Protein AF-A0A534QHK7-F1 (afdb_monomer)

Sequence (281 aa):
EVQKRRYRFRVLDGGPSRFYELFLTNPDNPKQSIPYFVIANDGNLLPAPVRFPTSSGSGARIGVAERVDIIIDFQKLARDLGVKRLWLENRLEQVNGRAPTGNILPAGQRENVLVEFRLVGNAVRDDSVDPADPTVRFYALPPRPTPRITRRFRFERGNGQWQVNGRFMDCDEIRFTVNRNSAERWILENNSGGWQHPIHIHLEEFQIVRRNGQLIQPGDVEFSRKDVVRLQFNEKIELVMRFRDFRGDYPMHCHNTIHEDHAMMLLWAVQDDANDNNTRP

Solvent-accessible surface area (backbone atoms only — not comparable to full-atom values): 15122 Å² total; per-residue (Å²): 112,39,62,21,31,72,46,80,46,82,46,68,36,84,50,55,51,58,59,42,24,45,41,50,30,31,72,93,44,43,86,49,87,45,69,38,30,39,43,26,42,63,38,43,62,30,43,43,56,31,64,30,49,38,99,88,66,46,45,58,71,41,36,24,73,28,33,40,28,35,41,42,48,43,34,59,43,30,70,78,68,66,48,56,48,36,30,39,26,44,32,44,38,57,92,57,77,36,48,66,77,80,51,73,53,77,67,67,46,79,91,34,49,76,44,74,43,39,57,43,87,64,77,54,94,66,93,71,83,65,71,81,45,91,82,58,64,72,52,82,79,78,79,84,72,77,51,81,48,63,34,46,43,38,47,40,76,52,97,94,33,22,15,43,58,92,34,62,53,51,97,90,46,70,59,46,50,38,39,52,70,37,24,39,29,43,33,44,34,23,79,63,67,66,51,49,37,22,36,34,44,57,99,52,56,28,34,55,50,24,52,74,84,40,69,61,48,89,80,43,85,64,45,32,45,26,37,53,46,77,41,45,60,66,30,39,37,34,31,39,38,66,45,64,84,78,69,50,80,38,54,38,31,31,44,28,45,71,41,30,77,42,20,17,30,43,35,31,30,33,34,80,82,48,79,60,80,68,42,68,84

Nearest PDB structures (foldseek):
  6z0j-assembly1_A  TM=8.871E-01  e=1.369E-18  Pediococcus acidilactici 7_4
  2yxw-assembly1_A  TM=8.424E-01  e=2.673E-18  Escherichia coli
  6xiz-assembly2_B  TM=8.616E-01  e=1.019E-17  Pediococcus acidilactici
  7f19-assembly1_A  TM=8.288E-01  e=4.110E-17  Escherichia coli
  6im9-assembly1_A  TM=7.395E-01  e=1.567E-16  Escherichia coli K-12

Mean predicted aligned error: 3.47 Å

pLDDT: mean 96.1, std 3.64, range [68.44, 98.81]

Secondary structure (DSSP, 8-state):
-EEESEEEEEEE--SSS--EEEEEE-TT-TTS-B-EEEEEETTEEEEEEEEES-TT---EEE-TT-EEEEEEEHHHHHHHH--SEEEEEE-B--SSSS---S-BPPSS-GGGEEEEEEEEEEE----S--TT-TT----PPPPPP--SEEEEEEEEEETTEEEETTB---TT-EEEEEETTEEEEEEEEE--SS--EEEEESSS-EEEEEETTEEPPTTSTTSSEESEEEE-TTEEEEEEEEE-S--EEEEEEESSHHHHTTT-EEEEEEESS-----S--

Radius of gyration: 20.54 Å; Cα contacts (8 Å, |Δi|>4): 709; chains: 1; bounding box: 48×39×57 Å

Structure (mmCIF, N/CA/C/O backbone):
data_AF-A0A534QHK7-F1
#
_entry.id   AF-A0A534QHK7-F1
#
loop_
_atom_site.group_PDB
_atom_site.id
_atom_site.type_symbol
_atom_site.label_atom_id
_atom_site.label_alt_id
_atom_site.label_comp_id
_atom_site.label_asym_id
_atom_site.label_entity_id
_atom_site.label_seq_id
_atom_site.pdbx_PDB_ins_code
_atom_site.Cartn_x
_atom_site.Cartn_y
_atom_site.Cartn_z
_atom_site.occupancy
_atom_site.B_iso_or_equiv
_atom_site.auth_seq_id
_atom_site.auth_comp_id
_atom_site.auth_asym_id
_atom_site.auth_atom_id
_atom_site.pdbx_PDB_model_num
ATOM 1 N N . GLU A 1 1 ? -23.487 2.646 11.717 1.00 96.69 1 GLU A N 1
ATOM 2 C CA . GLU A 1 1 ? -23.618 1.985 13.037 1.00 96.69 1 GLU A CA 1
ATOM 3 C C . GLU A 1 1 ? -22.978 0.609 12.958 1.00 96.69 1 GLU A C 1
ATOM 5 O O . GLU A 1 1 ? -22.897 0.069 11.862 1.00 96.69 1 GLU A O 1
ATOM 10 N N . VAL A 1 2 ? -22.497 0.068 14.075 1.00 98.19 2 VAL A N 1
ATOM 11 C CA . VAL A 1 2 ? -21.889 -1.269 14.151 1.00 98.19 2 VAL A CA 1
ATOM 12 C C . VAL A 1 2 ? -22.393 -1.998 15.392 1.00 98.19 2 VAL A C 1
ATOM 14 O O . VAL A 1 2 ? -22.553 -1.401 16.459 1.00 98.19 2 VAL A O 1
ATOM 17 N N . GLN A 1 3 ? -22.632 -3.301 15.265 1.00 98.06 3 GLN A N 1
ATOM 18 C CA . GLN A 1 3 ? -22.850 -4.160 16.431 1.00 98.06 3 GLN A CA 1
ATOM 19 C C . GLN A 1 3 ? -21.531 -4.370 17.187 1.00 98.06 3 GLN A C 1
ATOM 21 O O . GLN A 1 3 ? -20.448 -4.303 16.607 1.00 98.06 3 GLN A O 1
ATOM 26 N N . LYS A 1 4 ? -21.610 -4.680 18.482 1.00 97.81 4 LYS A N 1
ATOM 27 C CA . LYS A 1 4 ? -20.443 -5.020 19.311 1.00 97.81 4 LYS A CA 1
ATOM 28 C C . LYS A 1 4 ? -19.956 -6.442 18.988 1.00 97.81 4 LYS A C 1
ATOM 30 O O . LYS A 1 4 ? -20.329 -7.385 19.681 1.00 97.81 4 LYS A O 1
ATOM 35 N N . ARG A 1 5 ? -19.166 -6.559 17.916 1.00 98.00 5 ARG A N 1
ATOM 36 C CA . ARG A 1 5 ? -18.442 -7.748 17.412 1.00 98.00 5 ARG A CA 1
ATOM 37 C C . ARG A 1 5 ? -17.267 -7.298 16.532 1.00 98.00 5 ARG A C 1
ATOM 39 O O . ARG A 1 5 ? -17.112 -6.095 16.302 1.00 98.00 5 ARG A O 1
ATOM 46 N N . ARG A 1 6 ? -16.471 -8.222 15.997 1.00 98.50 6 ARG A N 1
ATOM 47 C CA . ARG A 1 6 ? -15.424 -7.918 15.014 1.00 98.50 6 ARG A CA 1
ATOM 48 C C . ARG A 1 6 ? -16.007 -7.631 13.637 1.00 98.50 6 ARG A C 1
ATOM 50 O O . ARG A 1 6 ? -16.955 -8.284 13.190 1.00 98.50 6 ARG A O 1
ATOM 57 N N . TYR A 1 7 ? -15.397 -6.659 12.966 1.00 98.69 7 TYR A N 1
ATOM 58 C CA . TYR A 1 7 ? -15.637 -6.325 11.565 1.00 98.69 7 TYR A CA 1
ATOM 59 C C . TYR A 1 7 ? -14.312 -6.267 10.822 1.00 98.69 7 TYR A C 1
ATOM 61 O O . TYR A 1 7 ? -13.306 -5.826 11.374 1.00 98.69 7 TYR A O 1
ATOM 69 N N . ARG A 1 8 ? -14.357 -6.686 9.560 1.00 98.62 8 ARG A N 1
ATOM 70 C CA . ARG A 1 8 ? -13.267 -6.611 8.594 1.00 98.62 8 ARG A CA 1
ATOM 71 C C . ARG A 1 8 ? -13.575 -5.478 7.611 1.00 98.62 8 ARG A C 1
ATOM 73 O O . ARG A 1 8 ? -14.630 -5.513 6.977 1.00 98.62 8 ARG A O 1
ATOM 80 N N . PHE A 1 9 ? -12.693 -4.490 7.500 1.00 98.62 9 PHE A N 1
ATOM 81 C CA . PHE A 1 9 ? -12.845 -3.337 6.610 1.00 98.62 9 PHE A CA 1
ATOM 82 C C . PHE A 1 9 ? -11.732 -3.319 5.569 1.00 98.62 9 PHE A C 1
ATOM 84 O O . PHE A 1 9 ? -10.556 -3.220 5.911 1.00 98.62 9 PHE A O 1
ATOM 91 N N . ARG A 1 10 ? -12.122 -3.330 4.293 1.00 98.44 10 ARG A N 1
ATOM 92 C CA . ARG A 1 10 ? -11.208 -3.182 3.158 1.00 98.44 10 ARG A CA 1
ATOM 93 C C . ARG A 1 10 ? -11.056 -1.705 2.832 1.00 98.44 10 ARG A C 1
ATOM 95 O O . ARG A 1 10 ? -11.981 -1.099 2.297 1.00 98.44 10 ARG A O 1
ATOM 102 N N . VAL A 1 11 ? -9.914 -1.135 3.187 1.00 98.38 11 VAL A N 1
ATOM 103 C CA . VAL A 1 11 ? -9.584 0.264 2.928 1.00 98.38 11 VAL A CA 1
ATOM 104 C C . VAL A 1 11 ? -8.769 0.338 1.642 1.00 98.38 11 VAL A C 1
ATOM 106 O O . VAL A 1 11 ? -7.788 -0.386 1.484 1.00 98.38 11 VAL A O 1
ATOM 109 N N . LEU A 1 12 ? -9.191 1.211 0.733 1.00 98.31 12 LEU A N 1
ATOM 110 C CA . LEU A 1 12 ? -8.510 1.529 -0.517 1.00 98.31 12 LEU A CA 1
ATOM 111 C C . LEU A 1 12 ? -8.274 3.036 -0.548 1.00 98.31 12 LEU A C 1
ATOM 113 O O . LEU A 1 12 ? -9.219 3.806 -0.359 1.00 98.31 12 LEU A O 1
ATOM 117 N N . ASP A 1 13 ? -7.044 3.445 -0.831 1.00 98.31 13 ASP A N 1
ATOM 118 C CA . ASP A 1 13 ? -6.772 4.818 -1.238 1.00 98.31 13 ASP A CA 1
ATOM 119 C C . ASP A 1 13 ? -7.031 4.968 -2.743 1.00 98.31 13 ASP A C 1
ATOM 121 O O . ASP A 1 13 ? -6.192 4.636 -3.578 1.00 98.31 13 ASP A O 1
ATOM 125 N N . GLY A 1 14 ? -8.234 5.429 -3.085 1.00 95.94 14 GLY A N 1
ATOM 126 C CA . GLY A 1 14 ? -8.622 5.759 -4.460 1.00 95.94 14 GLY A CA 1
ATOM 127 C C . GLY A 1 14 ? -8.411 7.233 -4.818 1.00 95.94 14 GLY A C 1
ATOM 128 O O . GLY A 1 14 ? -8.967 7.693 -5.813 1.00 95.94 14 GLY A O 1
ATOM 129 N N . GLY A 1 15 ? -7.716 8.004 -3.973 1.00 92.31 15 GLY A N 1
ATOM 130 C CA . GLY A 1 15 ? -7.494 9.431 -4.188 1.00 92.31 15 GLY A CA 1
ATOM 131 C C . GLY A 1 15 ? -6.413 9.706 -5.240 1.00 92.31 15 GLY A C 1
ATOM 132 O O . GLY A 1 15 ? -5.588 8.847 -5.509 1.00 92.31 15 GLY A O 1
ATOM 133 N N . PRO A 1 16 ? -6.350 10.915 -5.824 1.00 95.00 16 PRO A N 1
ATOM 134 C CA . PRO A 1 16 ? -5.391 11.208 -6.895 1.00 95.00 16 PRO A CA 1
ATOM 135 C C . PRO A 1 16 ? -3.939 11.359 -6.407 1.00 95.00 16 PRO A C 1
ATOM 137 O O . PRO A 1 16 ? -2.998 11.090 -7.148 1.00 95.00 16 PRO A O 1
ATOM 140 N N . SER A 1 17 ? -3.726 11.829 -5.171 1.00 96.25 17 SER A N 1
ATOM 141 C CA . SER A 1 17 ? -2.379 12.170 -4.668 1.00 96.25 17 SER A CA 1
ATOM 142 C C . SER A 1 17 ? -2.235 12.211 -3.140 1.00 96.25 17 SER A C 1
ATOM 144 O O . SER A 1 17 ? -1.180 12.599 -2.625 1.00 96.25 17 SER A O 1
ATOM 146 N N . ARG A 1 18 ? -3.313 11.959 -2.390 1.00 97.06 18 ARG A N 1
ATOM 147 C CA . ARG A 1 18 ? -3.313 12.063 -0.924 1.00 97.06 18 ARG A CA 1
ATOM 148 C C . ARG A 1 18 ? -2.705 10.785 -0.352 1.00 97.06 18 ARG A C 1
ATOM 150 O O . ARG A 1 18 ? -2.885 9.728 -0.923 1.00 97.06 18 ARG A O 1
ATOM 157 N N . PHE A 1 19 ? -1.990 10.895 0.760 1.00 97.94 19 PHE A N 1
ATOM 158 C CA . PHE A 1 19 ? -1.594 9.752 1.576 1.00 97.94 19 PHE A CA 1
ATOM 159 C C . PHE A 1 19 ? -2.349 9.798 2.904 1.00 97.94 19 PHE A C 1
ATOM 161 O O . PHE A 1 19 ? -2.706 10.873 3.410 1.00 97.94 19 PHE A O 1
ATOM 168 N N . TYR A 1 20 ? -2.536 8.628 3.500 1.00 98.25 20 TYR A N 1
ATOM 169 C CA . TYR A 1 20 ? -3.261 8.464 4.749 1.00 98.25 20 TYR A CA 1
ATOM 170 C C . TYR A 1 20 ? -2.394 7.747 5.779 1.00 98.25 20 TYR A C 1
ATOM 172 O O . TYR A 1 20 ? -1.619 6.851 5.449 1.00 98.25 20 TYR A O 1
ATOM 180 N N . GLU A 1 21 ? -2.542 8.129 7.044 1.00 98.44 21 GLU A N 1
ATOM 181 C CA . GLU A 1 21 ? -2.110 7.320 8.183 1.00 98.44 21 GLU A CA 1
ATOM 182 C C . GLU A 1 21 ? -3.301 7.154 9.117 1.00 98.44 21 GLU A C 1
ATOM 184 O O . GLU A 1 21 ? -3.823 8.134 9.657 1.00 98.44 21 GLU A O 1
ATOM 189 N N . LEU A 1 22 ? -3.759 5.910 9.229 1.00 98.56 22 LEU A N 1
ATOM 190 C CA . LEU A 1 22 ? -5.038 5.557 9.824 1.00 98.56 22 LEU A CA 1
ATOM 191 C C . LEU A 1 22 ? -4.908 5.353 11.333 1.00 98.56 22 LEU A C 1
ATOM 193 O O . LEU A 1 22 ? -4.084 4.563 11.805 1.00 98.56 22 LEU A O 1
ATOM 197 N N . PHE A 1 23 ? -5.784 6.000 12.093 1.00 98.56 23 PHE A N 1
ATOM 198 C CA . PHE A 1 23 ? -5.896 5.823 13.539 1.00 98.56 23 PHE A CA 1
ATOM 199 C C . PHE A 1 23 ? -7.347 5.597 13.941 1.00 98.56 23 PHE A C 1
ATOM 201 O O . PHE A 1 23 ? -8.255 6.171 13.344 1.00 98.56 23 PHE A O 1
ATOM 208 N N . LEU A 1 24 ? -7.561 4.790 14.982 1.00 98.50 24 LEU A N 1
ATOM 209 C CA . LEU A 1 24 ? -8.822 4.803 15.709 1.00 98.50 24 LEU A CA 1
ATOM 210 C C . LEU A 1 24 ? -8.710 5.754 16.894 1.00 98.50 24 LEU A C 1
ATOM 212 O O . LEU A 1 24 ? -7.746 5.696 17.657 1.00 98.50 24 LEU A O 1
ATOM 216 N N . THR A 1 25 ? -9.729 6.587 17.058 1.00 98.12 25 THR A N 1
ATOM 217 C CA . THR A 1 25 ? -9.784 7.608 18.099 1.00 98.12 25 THR A CA 1
ATOM 218 C C . THR A 1 25 ? -11.108 7.516 18.839 1.00 98.12 25 THR A C 1
ATOM 220 O O . THR A 1 25 ? -12.175 7.427 18.231 1.00 98.12 25 THR A O 1
ATOM 223 N N . ASN A 1 26 ? -11.047 7.554 20.169 1.00 97.50 26 ASN A N 1
ATOM 224 C CA . ASN A 1 26 ? -12.214 7.812 20.999 1.00 97.50 26 ASN A CA 1
ATOM 225 C C . ASN A 1 26 ? -12.388 9.337 21.129 1.00 97.50 26 ASN A C 1
ATOM 227 O O . ASN A 1 26 ? -11.572 9.963 21.806 1.00 97.50 26 ASN A O 1
ATOM 231 N N . PRO A 1 27 ? -13.419 9.957 20.527 1.00 96.31 27 PRO A N 1
ATOM 232 C CA . PRO A 1 27 ? -13.604 11.407 20.612 1.00 96.31 27 PRO A CA 1
ATOM 233 C C . PRO A 1 27 ? -13.865 11.907 22.041 1.00 96.31 27 PRO A C 1
ATOM 235 O O . PRO A 1 27 ? -13.606 13.069 22.333 1.00 96.31 27 PRO A O 1
ATOM 238 N N . ASP A 1 28 ? -14.331 11.039 22.944 1.00 95.75 28 ASP A N 1
ATOM 239 C CA . ASP A 1 28 ? -14.566 11.376 24.355 1.00 95.75 28 ASP A CA 1
ATOM 240 C C . ASP A 1 28 ? -13.286 11.269 25.206 1.00 95.75 28 ASP A C 1
ATOM 242 O O . ASP A 1 28 ? -13.227 11.773 26.326 1.00 95.75 28 ASP A O 1
ATOM 246 N N . ASN A 1 29 ? -12.244 10.620 24.677 1.00 96.69 29 ASN A N 1
ATOM 247 C CA . ASN A 1 29 ? -10.918 10.556 25.286 1.00 96.69 29 ASN A CA 1
ATOM 248 C C . ASN A 1 29 ? -9.827 10.447 24.200 1.00 96.69 29 ASN A C 1
ATOM 250 O O . ASN A 1 29 ? -9.268 9.365 23.998 1.00 96.69 29 ASN A O 1
ATOM 254 N N . PRO A 1 30 ? -9.478 11.550 23.509 1.00 95.44 30 PRO A N 1
ATOM 255 C CA . PRO A 1 30 ? -8.557 11.509 22.366 1.00 95.44 30 PRO A CA 1
ATOM 256 C C . PRO A 1 30 ? -7.124 11.070 22.702 1.00 95.44 30 PRO A C 1
ATOM 258 O O . PRO A 1 30 ? -6.345 10.755 21.807 1.00 95.44 30 PRO A O 1
ATOM 261 N N . LYS A 1 31 ? -6.751 11.042 23.989 1.00 94.12 31 LYS A N 1
ATOM 262 C CA . LYS A 1 31 ? -5.443 10.544 24.450 1.00 94.12 31 LYS A CA 1
ATOM 263 C C . LYS A 1 31 ? -5.401 9.016 24.573 1.00 94.12 31 LYS A C 1
ATOM 265 O O . LYS A 1 31 ? -4.323 8.448 24.735 1.00 94.12 31 LYS A O 1
ATOM 270 N N . GLN A 1 32 ? -6.554 8.348 24.534 1.00 95.19 32 GLN A N 1
ATOM 271 C CA . GLN A 1 32 ? -6.659 6.898 24.632 1.00 95.19 32 GLN A CA 1
ATOM 272 C C . GLN A 1 32 ? -6.166 6.240 23.339 1.00 95.19 32 GLN A C 1
ATOM 274 O O . GLN A 1 32 ? -6.687 6.508 22.259 1.00 95.19 32 GLN A O 1
ATOM 279 N N . SER A 1 33 ? -5.186 5.340 23.446 1.00 94.31 33 SER A N 1
ATOM 280 C CA . SER A 1 33 ? -4.738 4.536 22.305 1.00 94.31 33 SER A CA 1
ATOM 281 C C . SER A 1 33 ? -5.759 3.438 22.010 1.00 94.31 33 SER A C 1
ATOM 283 O O . SER A 1 33 ? -5.999 2.572 22.854 1.00 94.31 33 SER A O 1
ATOM 285 N N . ILE A 1 34 ? -6.367 3.477 20.823 1.00 97.94 34 ILE A N 1
ATOM 286 C CA . ILE A 1 34 ? -7.360 2.492 20.385 1.00 97.94 34 ILE A CA 1
ATOM 287 C C . ILE A 1 34 ? -6.715 1.552 19.365 1.00 97.94 34 ILE A C 1
ATOM 289 O O . ILE A 1 34 ? -6.346 1.993 18.273 1.00 97.94 34 ILE A O 1
ATOM 293 N N . PRO A 1 35 ? -6.567 0.258 19.688 1.00 97.69 35 PRO A N 1
ATOM 294 C CA . PRO A 1 35 ? -5.915 -0.660 18.780 1.00 97.69 35 PRO A CA 1
ATOM 295 C C . PRO A 1 35 ? -6.835 -1.275 17.735 1.00 97.69 35 PRO A C 1
ATOM 297 O O . PRO A 1 35 ? -8.030 -1.462 17.956 1.00 97.69 35 PRO A O 1
ATOM 300 N N . TYR A 1 36 ? -6.222 -1.668 16.626 1.00 98.62 36 TYR A N 1
ATOM 301 C CA . TYR A 1 36 ? -6.808 -2.491 15.573 1.00 98.62 36 TYR A CA 1
ATOM 302 C C . TYR A 1 36 ? -5.720 -3.370 14.944 1.00 98.62 36 TYR A C 1
ATOM 304 O O . TYR A 1 36 ? -4.543 -3.259 15.294 1.00 98.62 36 TYR A O 1
ATOM 312 N N . PHE A 1 37 ? -6.098 -4.265 14.035 1.00 98.69 37 PHE A N 1
ATOM 313 C CA . PHE A 1 37 ? -5.153 -5.156 13.358 1.00 98.69 37 PHE A CA 1
ATOM 314 C C . PHE A 1 37 ? -5.246 -4.999 11.849 1.00 98.69 37 PHE A C 1
ATOM 316 O O . PHE A 1 37 ? -6.349 -4.989 11.322 1.00 98.69 37 PHE A O 1
ATOM 323 N N . VAL A 1 38 ? -4.112 -4.930 11.159 1.00 98.62 38 VAL A N 1
ATOM 324 C CA . VAL A 1 38 ? -4.022 -5.111 9.706 1.00 98.62 38 VAL A CA 1
ATOM 325 C C . VAL A 1 38 ? -3.785 -6.594 9.432 1.00 98.62 38 VAL A C 1
ATOM 327 O O . VAL A 1 38 ? -2.924 -7.210 10.060 1.00 98.62 38 VAL A O 1
ATOM 330 N N . ILE A 1 39 ? -4.545 -7.179 8.509 1.00 98.12 39 ILE A N 1
ATOM 331 C CA . ILE A 1 39 ? -4.456 -8.608 8.163 1.00 98.12 39 ILE A CA 1
ATOM 332 C C . ILE A 1 39 ? -4.139 -8.868 6.693 1.00 98.12 39 ILE A C 1
ATOM 334 O O . ILE A 1 39 ? -3.773 -9.988 6.348 1.00 98.12 39 ILE A O 1
ATOM 338 N N . ALA A 1 40 ? -4.291 -7.867 5.831 1.00 97.88 40 ALA A N 1
ATOM 339 C CA . ALA A 1 40 ? -3.979 -7.948 4.412 1.00 97.88 40 ALA A CA 1
ATOM 340 C C . ALA A 1 40 ? -3.528 -6.587 3.897 1.00 97.88 40 ALA A C 1
ATOM 342 O O . ALA A 1 40 ? -3.865 -5.555 4.486 1.00 97.88 40 ALA A O 1
ATOM 343 N N . ASN A 1 41 ? -2.832 -6.609 2.772 1.00 97.44 41 ASN A N 1
ATOM 344 C CA . ASN A 1 41 ? -2.550 -5.437 1.969 1.00 97.44 41 ASN A CA 1
ATOM 345 C C . ASN A 1 41 ? -2.908 -5.699 0.494 1.00 97.44 41 ASN A C 1
ATOM 347 O O . ASN A 1 41 ? -3.681 -6.605 0.168 1.00 97.44 41 ASN A O 1
ATOM 351 N N . ASP A 1 42 ? -2.364 -4.877 -0.389 1.00 96.38 42 ASP A N 1
ATOM 352 C CA . ASP A 1 42 ? -2.473 -4.965 -1.834 1.00 96.38 42 ASP A CA 1
ATOM 353 C C . ASP A 1 42 ? -2.056 -6.324 -2.422 1.00 96.38 42 ASP A C 1
ATOM 355 O O . ASP A 1 42 ? -2.746 -6.797 -3.323 1.00 96.38 42 ASP A O 1
ATOM 359 N N . GLY A 1 43 ? -1.049 -7.001 -1.858 1.00 93.56 43 GLY A N 1
ATOM 360 C CA . GLY A 1 43 ? -0.617 -8.347 -2.261 1.00 93.56 43 GLY A CA 1
ATOM 361 C C . GLY A 1 43 ? -1.188 -9.478 -1.396 1.00 93.56 43 GLY A C 1
ATOM 362 O O . GLY A 1 43 ? -0.509 -10.480 -1.137 1.00 93.56 43 GLY A O 1
ATOM 363 N N . ASN A 1 44 ? -2.450 -9.334 -0.966 1.00 91.88 44 ASN A N 1
ATOM 364 C CA . ASN A 1 44 ? -3.246 -10.315 -0.210 1.00 91.88 44 ASN A CA 1
ATOM 365 C C . ASN A 1 44 ? -2.967 -10.328 1.313 1.00 91.88 44 ASN A C 1
ATOM 367 O O . ASN A 1 44 ? -2.478 -9.357 1.888 1.00 91.88 44 ASN A O 1
ATOM 371 N N . LEU A 1 45 ? -3.387 -11.392 2.011 1.00 96.56 45 LEU A N 1
ATOM 372 C CA . LEU A 1 45 ? -3.199 -11.566 3.454 1.00 96.56 45 LEU A CA 1
ATOM 373 C C . LEU A 1 45 ? -1.713 -11.383 3.841 1.00 96.56 45 LEU A C 1
ATOM 375 O O . LEU A 1 45 ? -0.803 -11.657 3.059 1.00 96.56 45 LEU A O 1
ATOM 379 N N . LEU A 1 46 ? -1.450 -10.932 5.061 1.00 97.25 46 LEU A N 1
ATOM 380 C CA . LEU A 1 46 ? -0.108 -10.938 5.649 1.00 97.25 46 LEU A CA 1
ATOM 381 C C . LEU A 1 46 ? 0.234 -12.356 6.145 1.00 97.25 46 LEU A C 1
ATOM 383 O O . LEU A 1 46 ? -0.652 -13.203 6.200 1.00 97.25 46 LEU A O 1
ATOM 387 N N . PRO A 1 47 ? 1.476 -12.663 6.558 1.00 96.50 47 PRO A N 1
ATOM 388 C CA . PRO A 1 47 ? 1.768 -13.949 7.207 1.00 96.50 47 PRO A CA 1
ATOM 389 C C . PRO A 1 47 ? 1.069 -14.115 8.567 1.00 96.50 47 PRO A C 1
ATOM 391 O O . PRO A 1 47 ? 0.683 -15.221 8.955 1.00 96.50 47 PRO A O 1
ATOM 394 N N . ALA A 1 48 ? 0.889 -13.004 9.283 1.00 96.44 48 ALA A N 1
ATOM 395 C CA . ALA A 1 48 ? 0.190 -12.908 10.559 1.00 96.44 48 ALA A CA 1
ATOM 396 C C . ALA A 1 48 ? -0.440 -11.507 10.708 1.00 96.44 48 ALA A C 1
ATOM 398 O O . ALA A 1 48 ? 0.026 -10.571 10.052 1.00 96.44 48 ALA A O 1
ATOM 399 N N . PRO A 1 49 ? -1.466 -11.334 11.562 1.00 97.75 49 PRO A N 1
ATOM 400 C CA . PRO A 1 49 ? -2.010 -10.017 11.879 1.00 97.75 49 PRO A CA 1
ATOM 401 C C . PRO A 1 49 ? -0.943 -9.073 12.452 1.00 97.75 49 PRO A C 1
ATOM 403 O O . PRO A 1 49 ? -0.182 -9.451 13.343 1.00 97.75 49 PRO A O 1
ATOM 406 N N . VAL A 1 50 ? -0.925 -7.825 11.988 1.00 97.69 50 VAL A N 1
ATOM 407 C CA . VAL A 1 50 ? -0.046 -6.767 12.503 1.00 97.69 50 VAL A CA 1
ATOM 408 C C . VAL A 1 50 ? -0.881 -5.777 13.298 1.00 97.69 50 VAL A C 1
ATOM 410 O O . VAL A 1 50 ? -1.850 -5.207 12.796 1.00 97.69 50 VAL A O 1
ATOM 413 N N . ARG A 1 51 ? -0.525 -5.577 14.564 1.00 98.00 51 ARG A N 1
ATOM 414 C CA . ARG A 1 51 ? -1.264 -4.705 15.477 1.00 98.00 51 ARG A CA 1
ATOM 415 C C . ARG A 1 51 ? -0.877 -3.237 15.272 1.00 98.00 51 ARG A C 1
ATOM 417 O O . ARG A 1 51 ? 0.303 -2.903 15.317 1.00 98.00 51 ARG A O 1
ATOM 424 N N . PHE A 1 52 ? -1.878 -2.366 15.178 1.00 98.44 52 PHE A N 1
ATOM 425 C CA . PHE A 1 52 ? -1.732 -0.911 15.132 1.00 98.44 52 PHE A CA 1
ATOM 426 C C . PHE A 1 52 ? -2.451 -0.219 16.309 1.00 98.44 52 PHE A C 1
ATOM 428 O O . PHE A 1 52 ? -3.388 -0.795 16.866 1.00 98.44 52 PHE A O 1
ATOM 435 N N . PRO A 1 53 ? -2.030 0.994 16.721 1.00 97.62 53 PRO A N 1
ATOM 436 C CA . PRO A 1 53 ? -0.767 1.617 16.326 1.00 97.62 53 PRO A CA 1
ATOM 437 C C . PRO A 1 53 ? 0.431 0.747 16.738 1.00 97.62 53 PRO A C 1
ATOM 439 O O . PRO A 1 53 ? 0.314 -0.083 17.648 1.00 97.62 53 PRO A O 1
ATOM 442 N N . THR A 1 54 ? 1.545 0.885 16.020 1.00 96.19 54 THR A N 1
ATOM 443 C CA . THR A 1 54 ? 2.792 0.162 16.303 1.00 96.19 54 THR A CA 1
ATOM 444 C C . THR A 1 54 ? 3.355 0.570 17.670 1.00 96.19 54 THR A C 1
ATOM 446 O O . THR A 1 54 ? 2.888 1.522 18.300 1.00 96.19 54 THR A O 1
ATOM 449 N N . SER A 1 55 ? 4.407 -0.108 18.136 1.00 92.56 55 SER A N 1
ATOM 450 C CA . SER A 1 55 ? 5.123 0.288 19.360 1.00 92.56 55 SER A CA 1
ATOM 451 C C . SER A 1 55 ? 5.715 1.703 19.284 1.00 92.56 55 SER A C 1
ATOM 453 O O . SER A 1 55 ? 5.832 2.362 20.312 1.00 92.56 55 SER A O 1
ATOM 455 N N . SER A 1 56 ? 6.028 2.199 18.081 1.00 92.25 56 SER A N 1
ATOM 456 C CA . SER A 1 56 ? 6.449 3.586 17.836 1.00 92.25 56 SER A CA 1
ATOM 457 C C . SER A 1 56 ? 5.288 4.587 17.789 1.00 92.25 56 SER A C 1
ATOM 459 O O . S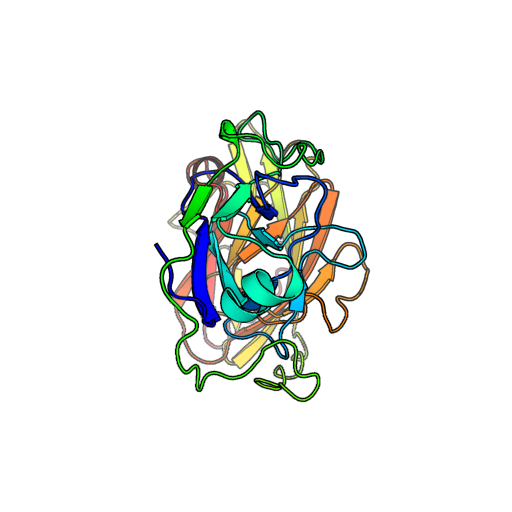ER A 1 56 ? 5.512 5.769 17.550 1.00 92.25 56 SER A O 1
ATOM 461 N N . GLY A 1 57 ? 4.046 4.133 17.985 1.00 94.00 57 GLY A N 1
ATOM 462 C CA . GLY A 1 57 ? 2.848 4.969 17.934 1.00 94.00 57 GLY A CA 1
ATOM 463 C C . GLY A 1 57 ? 2.363 5.302 16.521 1.00 94.00 57 GLY A C 1
ATOM 464 O O . GLY A 1 57 ? 1.492 6.156 16.378 1.00 94.00 57 GLY A O 1
ATOM 465 N N . SER A 1 58 ? 2.897 4.648 15.486 1.00 95.56 58 SER A N 1
ATOM 466 C CA . SER A 1 58 ? 2.523 4.897 14.089 1.00 95.56 58 SER A CA 1
ATOM 467 C C . SER A 1 58 ? 1.241 4.154 13.717 1.00 95.56 58 SER A C 1
ATOM 469 O O . SER A 1 58 ? 1.019 3.026 14.162 1.00 95.56 58 SER A O 1
ATOM 471 N N . GLY A 1 59 ? 0.396 4.782 12.905 1.00 97.50 59 GLY A N 1
ATOM 472 C CA . GLY A 1 59 ? -0.787 4.170 12.303 1.00 97.50 59 GLY A CA 1
ATOM 473 C C . GLY A 1 59 ? -0.445 3.413 11.018 1.00 97.50 59 GLY A C 1
ATOM 474 O O . GLY A 1 59 ? 0.686 3.456 10.531 1.00 97.50 59 GLY A O 1
ATOM 475 N N . ALA A 1 60 ? -1.427 2.712 10.450 1.00 97.62 60 ALA A N 1
ATOM 476 C CA . ALA A 1 60 ? -1.261 2.070 9.152 1.00 97.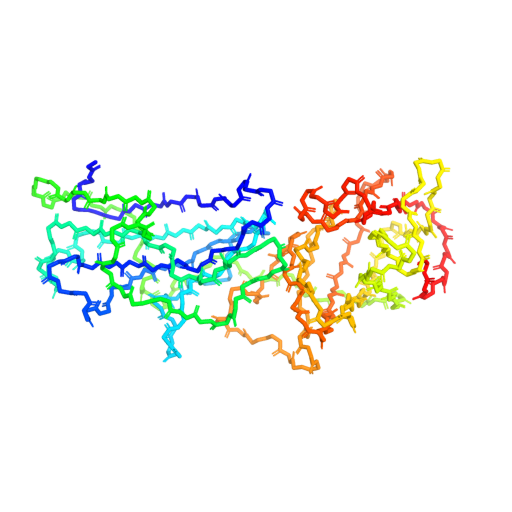62 60 ALA A CA 1
ATOM 477 C C . ALA A 1 60 ? -1.217 3.148 8.063 1.00 97.62 60 ALA A C 1
ATOM 479 O O . ALA A 1 60 ? -2.182 3.900 7.892 1.00 97.62 60 ALA A O 1
ATOM 480 N N . ARG A 1 61 ? -0.091 3.242 7.351 1.00 96.88 61 ARG A N 1
ATOM 481 C CA . ARG A 1 61 ? 0.083 4.165 6.226 1.00 96.88 61 ARG A CA 1
ATOM 482 C C . ARG A 1 61 ? -0.361 3.512 4.928 1.00 96.88 61 ARG A C 1
ATOM 484 O O . ARG A 1 61 ? 0.008 2.372 4.675 1.00 96.88 61 ARG A O 1
ATOM 491 N N . ILE A 1 62 ? -1.087 4.270 4.117 1.00 97.50 62 ILE A N 1
ATOM 492 C CA . ILE A 1 62 ? -1.425 3.915 2.738 1.00 97.50 62 ILE A CA 1
ATOM 493 C C . ILE A 1 62 ? -1.218 5.135 1.839 1.00 97.50 62 ILE A C 1
ATOM 495 O O . ILE A 1 62 ? -1.503 6.268 2.238 1.00 97.50 62 ILE A O 1
ATOM 499 N N . GLY A 1 63 ? -0.649 4.914 0.661 1.00 97.44 63 GLY A N 1
ATOM 500 C CA . GLY A 1 63 ? -0.671 5.851 -0.455 1.00 97.44 63 GLY A CA 1
ATOM 501 C C . GLY A 1 63 ? -1.623 5.403 -1.552 1.00 97.44 63 GLY A C 1
ATOM 502 O O . GLY A 1 63 ? -2.212 4.327 -1.475 1.00 97.44 63 GLY A O 1
ATOM 503 N N . VAL A 1 64 ? -1.722 6.226 -2.595 1.00 98.06 64 VAL A N 1
ATOM 504 C CA . VAL A 1 64 ? -2.614 5.984 -3.732 1.00 98.06 64 VAL A CA 1
ATOM 505 C C . VAL A 1 64 ? -2.453 4.568 -4.288 1.00 98.0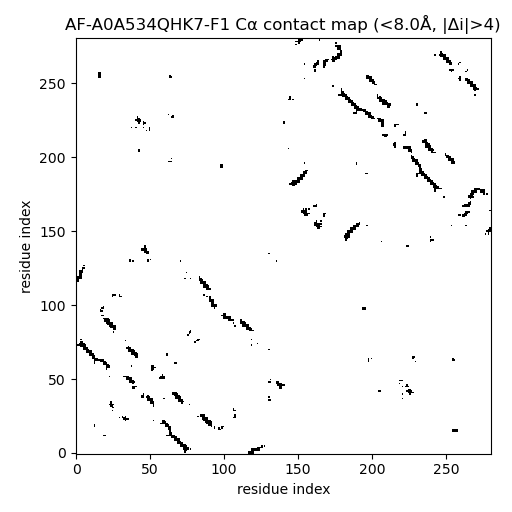6 64 VAL A C 1
ATOM 507 O O . VAL A 1 64 ? -1.331 4.114 -4.512 1.00 98.06 64 VAL A O 1
ATOM 510 N N . ALA A 1 65 ? -3.590 3.901 -4.497 1.00 98.19 65 ALA A N 1
ATOM 511 C CA . ALA A 1 65 ? -3.752 2.512 -4.924 1.00 98.19 65 ALA A CA 1
ATOM 512 C C . ALA A 1 65 ? -3.275 1.429 -3.947 1.00 98.19 65 ALA A C 1
ATOM 514 O O . ALA A 1 65 ? -3.483 0.241 -4.216 1.00 98.19 65 ALA A O 1
ATOM 515 N N . GLU A 1 66 ? -2.718 1.783 -2.786 1.00 98.56 66 GLU A N 1
ATOM 516 C CA . GLU A 1 66 ? -2.507 0.807 -1.722 1.00 98.56 66 GLU A CA 1
ATOM 517 C C . GLU A 1 66 ? -3.842 0.410 -1.084 1.00 98.56 66 GLU A C 1
ATOM 519 O O . GLU A 1 66 ? -4.787 1.197 -0.942 1.00 98.56 66 GLU A O 1
ATOM 524 N N . ARG A 1 67 ? -3.908 -0.858 -0.681 1.00 98.56 67 ARG A N 1
ATOM 525 C CA . ARG A 1 67 ? -5.035 -1.431 0.047 1.00 98.56 67 ARG A CA 1
ATOM 526 C C . ARG A 1 67 ? -4.529 -1.932 1.381 1.00 98.56 67 ARG A C 1
ATOM 528 O O . ARG A 1 67 ? -3.434 -2.480 1.460 1.00 98.56 67 ARG A O 1
ATOM 535 N N . VAL A 1 68 ? -5.355 -1.811 2.409 1.00 98.31 68 VAL A N 1
ATOM 536 C CA . VAL A 1 68 ? -5.165 -2.520 3.675 1.00 98.31 68 VAL A CA 1
ATOM 537 C C . VAL A 1 68 ? -6.493 -3.054 4.157 1.00 98.31 68 VAL A C 1
ATOM 539 O O . VAL A 1 68 ? -7.539 -2.427 3.994 1.00 98.31 68 VAL A O 1
ATOM 542 N N . ASP A 1 69 ? -6.452 -4.222 4.772 1.00 98.56 69 ASP A N 1
ATOM 543 C CA . ASP A 1 69 ? -7.621 -4.803 5.401 1.00 98.56 69 ASP A CA 1
ATOM 544 C C . ASP A 1 69 ? -7.450 -4.802 6.911 1.00 98.56 69 ASP A C 1
ATOM 546 O O . ASP A 1 69 ? -6.492 -5.388 7.427 1.00 98.56 69 ASP A O 1
ATOM 550 N N . ILE A 1 70 ? -8.357 -4.115 7.603 1.00 98.69 70 ILE A N 1
ATOM 551 C CA . ILE A 1 70 ? -8.289 -3.920 9.047 1.00 98.69 70 ILE A CA 1
ATOM 552 C C . ILE A 1 70 ? -9.408 -4.662 9.767 1.00 98.69 70 ILE A C 1
ATOM 554 O O . ILE A 1 70 ? -10.561 -4.660 9.339 1.00 98.69 70 ILE A O 1
ATOM 558 N N . ILE A 1 71 ? -9.076 -5.254 10.910 1.00 98.81 71 ILE A N 1
ATOM 559 C CA . ILE A 1 71 ? -10.043 -5.794 11.859 1.00 98.81 71 ILE A CA 1
ATOM 560 C C . ILE A 1 71 ? -10.161 -4.858 13.054 1.00 98.81 71 ILE A C 1
ATOM 562 O O . ILE A 1 71 ? -9.167 -4.529 13.709 1.00 98.81 71 ILE A O 1
ATOM 566 N N . ILE A 1 72 ? -11.403 -4.490 13.363 1.00 98.75 72 ILE A N 1
ATOM 567 C CA . ILE A 1 72 ? -11.771 -3.734 14.560 1.00 98.75 72 ILE A CA 1
ATOM 568 C C . ILE A 1 72 ? -12.692 -4.606 15.409 1.00 98.75 72 ILE A C 1
ATOM 570 O O . ILE A 1 72 ? -13.755 -5.023 14.947 1.00 98.75 72 ILE A O 1
ATOM 574 N N . ASP A 1 73 ? -12.292 -4.874 16.652 1.00 98.38 73 ASP A N 1
ATOM 575 C CA . ASP A 1 73 ? -13.092 -5.624 17.623 1.00 98.38 73 ASP A CA 1
ATOM 576 C C . ASP A 1 73 ? -13.919 -4.669 18.491 1.00 98.38 73 ASP A C 1
ATOM 578 O O . ASP A 1 73 ? -13.516 -4.270 19.585 1.00 98.38 73 ASP A O 1
ATOM 582 N N . PHE A 1 74 ? -15.099 -4.278 18.006 1.00 98.50 74 PHE A N 1
ATOM 583 C CA . PHE A 1 74 ? -15.953 -3.334 18.730 1.00 98.50 74 PHE A CA 1
ATOM 584 C C . PHE A 1 74 ? -16.474 -3.893 20.061 1.00 98.50 74 PHE A C 1
ATOM 586 O O . PHE A 1 74 ? -16.798 -3.111 20.953 1.00 98.50 74 PHE A O 1
ATOM 593 N N . GLN A 1 75 ? -16.550 -5.218 20.228 1.00 97.50 75 GLN A N 1
ATOM 594 C CA . GLN A 1 75 ? -16.946 -5.826 21.500 1.00 97.50 75 GLN A CA 1
ATOM 595 C C . GLN A 1 75 ? -15.851 -5.654 22.549 1.00 97.50 75 GLN A C 1
ATOM 597 O O . GLN A 1 75 ? -16.122 -5.174 23.651 1.00 97.50 75 GLN A O 1
ATOM 602 N N . LYS A 1 76 ? -14.620 -6.032 22.196 1.00 96.94 76 LYS A N 1
ATOM 603 C CA . LYS A 1 76 ? -13.441 -5.911 23.055 1.00 96.94 76 LYS A CA 1
ATOM 604 C C . LYS A 1 76 ? -13.178 -4.457 23.412 1.00 96.94 76 LYS A C 1
ATOM 606 O O . LYS A 1 76 ? -13.035 -4.145 24.586 1.00 96.94 76 LYS A O 1
ATOM 611 N N . LEU A 1 77 ? -13.228 -3.556 22.429 1.00 97.62 77 LEU A N 1
ATOM 612 C CA . LEU A 1 77 ? -13.041 -2.125 22.666 1.00 97.62 77 LEU A CA 1
ATOM 613 C C . LEU A 1 77 ? -14.140 -1.549 23.573 1.00 97.62 77 LEU A C 1
ATOM 615 O O . LEU A 1 77 ? -13.826 -0.839 24.524 1.00 97.62 77 LEU A O 1
ATOM 619 N N . ALA A 1 78 ? -15.419 -1.873 23.350 1.00 97.12 78 ALA A N 1
ATOM 620 C CA . ALA A 1 78 ? -16.494 -1.390 24.222 1.00 97.12 78 ALA A CA 1
ATOM 621 C C . ALA A 1 78 ? -16.357 -1.897 25.666 1.00 97.12 78 ALA A C 1
ATOM 623 O O . ALA A 1 78 ? -16.593 -1.138 26.602 1.00 97.12 78 ALA A O 1
ATOM 624 N N . ARG A 1 79 ? -15.983 -3.169 25.848 1.00 96.56 79 ARG A N 1
ATOM 625 C CA . ARG A 1 79 ? -15.825 -3.790 27.168 1.00 96.56 79 ARG A CA 1
ATOM 626 C C . ARG A 1 79 ? -14.599 -3.261 27.910 1.00 96.56 79 ARG A C 1
ATOM 628 O O . ARG A 1 79 ? -14.718 -2.883 29.068 1.00 96.56 79 ARG A O 1
ATOM 635 N N . ASP A 1 80 ? -13.446 -3.242 27.248 1.00 96.38 80 ASP A N 1
ATOM 636 C CA . ASP A 1 80 ? -12.158 -2.987 27.898 1.00 96.38 80 ASP A CA 1
ATOM 637 C C . ASP A 1 80 ? -11.873 -1.482 28.021 1.00 96.38 80 ASP A C 1
ATOM 639 O O . ASP A 1 80 ? -11.202 -1.050 28.954 1.00 96.38 80 ASP A O 1
ATOM 643 N N . LEU A 1 81 ? -12.385 -0.674 27.084 1.00 96.44 81 LEU A N 1
ATOM 644 C CA . LEU A 1 81 ? -12.097 0.761 26.990 1.00 96.44 81 LEU A CA 1
ATOM 645 C C . LEU A 1 81 ? -13.325 1.655 27.211 1.00 96.44 81 LEU A C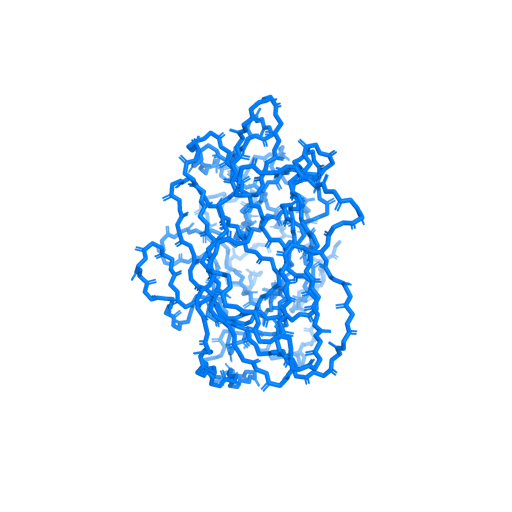 1
ATOM 647 O O . LEU A 1 81 ? -13.184 2.878 27.213 1.00 96.44 81 LEU A O 1
ATOM 651 N N . GLY A 1 82 ? -14.520 1.077 27.377 1.00 94.75 82 GLY A N 1
ATOM 652 C CA . GLY A 1 82 ? -15.758 1.821 27.635 1.00 94.75 82 GLY A CA 1
ATOM 653 C C . GLY A 1 82 ? -16.256 2.666 26.456 1.00 94.75 82 GLY A C 1
ATOM 654 O O . GLY A 1 82 ? -17.101 3.543 26.644 1.00 94.75 82 GLY A O 1
ATOM 655 N N . VAL A 1 83 ? -15.738 2.441 25.243 1.00 96.25 83 VAL A N 1
ATOM 656 C CA . VAL A 1 83 ? -16.066 3.270 24.075 1.00 96.25 83 VAL A CA 1
ATOM 657 C C . VAL A 1 83 ? -17.492 3.011 23.582 1.00 96.25 83 VAL A C 1
ATOM 659 O O . VAL A 1 83 ? -17.942 1.870 23.471 1.00 96.25 83 VAL A O 1
ATOM 662 N N . LYS A 1 84 ? -18.212 4.089 23.252 1.00 96.19 84 LYS A N 1
ATOM 663 C CA . LYS A 1 84 ? -19.563 4.044 22.647 1.00 96.19 84 LYS A CA 1
ATOM 664 C C . LYS A 1 84 ? -19.562 4.471 21.179 1.00 96.19 84 LYS A C 1
ATOM 666 O O . LYS A 1 84 ? -20.470 4.141 20.419 1.00 96.19 84 LYS A O 1
ATOM 671 N N . ARG A 1 85 ? -18.525 5.202 20.784 1.00 97.62 85 ARG A N 1
ATOM 672 C CA . ARG A 1 85 ? -18.263 5.658 19.425 1.00 97.62 85 ARG A CA 1
ATOM 673 C C . ARG A 1 85 ? -16.761 5.693 19.186 1.00 97.62 85 ARG A C 1
ATOM 675 O O . ARG A 1 85 ? -15.996 5.877 20.129 1.00 97.62 85 ARG A O 1
ATOM 682 N N . LEU A 1 86 ? -16.364 5.515 17.936 1.00 98.50 86 LEU A N 1
ATOM 683 C CA . LEU A 1 86 ? -14.980 5.609 17.487 1.00 98.50 86 LEU A CA 1
ATOM 684 C C . LEU A 1 86 ? -14.926 6.375 16.170 1.00 98.50 86 LEU A C 1
ATOM 686 O O . LEU A 1 86 ? -15.817 6.234 15.333 1.00 98.50 86 LEU A O 1
ATOM 690 N N . TRP A 1 87 ? -13.864 7.140 15.971 1.00 98.62 87 TRP A N 1
ATOM 691 C CA . TRP A 1 87 ? -13.528 7.753 14.693 1.00 98.62 87 TRP A CA 1
ATOM 692 C C . TRP A 1 87 ? -12.374 6.995 14.053 1.00 98.62 87 TRP A C 1
ATOM 694 O O . TRP A 1 87 ? -11.381 6.714 14.720 1.00 98.62 87 TRP A O 1
ATOM 704 N N . LEU A 1 88 ? -12.505 6.670 12.769 1.00 98.69 88 LEU A N 1
ATOM 705 C CA . LEU A 1 88 ? -11.358 6.390 11.916 1.00 98.69 88 LEU A CA 1
ATOM 706 C C . LEU A 1 88 ? -10.845 7.734 11.402 1.00 98.69 88 LEU A C 1
ATOM 708 O O . LEU A 1 88 ? -11.568 8.425 10.685 1.00 98.69 88 LEU A O 1
ATOM 712 N N . GLU A 1 89 ? -9.631 8.111 11.780 1.00 98.12 89 GLU A N 1
ATOM 713 C CA . GLU A 1 89 ? -9.021 9.393 11.427 1.00 98.12 89 GLU A CA 1
ATOM 714 C C . GLU A 1 89 ? -7.848 9.203 10.462 1.00 98.12 89 GLU A C 1
ATOM 716 O O . GLU A 1 89 ? -7.047 8.279 10.623 1.00 98.12 89 GLU A O 1
ATOM 721 N N . ASN A 1 90 ? -7.712 10.125 9.505 1.00 98.25 90 ASN A N 1
ATOM 722 C CA . ASN A 1 90 ? -6.441 10.377 8.837 1.00 98.25 90 ASN A CA 1
ATOM 723 C C . ASN A 1 90 ? -5.695 11.469 9.593 1.00 98.25 90 ASN A C 1
ATOM 725 O O . ASN A 1 90 ? -6.102 12.628 9.562 1.00 98.25 90 ASN A O 1
ATOM 729 N N . ARG A 1 91 ? -4.583 11.117 10.232 1.00 97.88 91 ARG A N 1
ATOM 730 C CA . ARG A 1 91 ? -3.773 12.095 10.977 1.00 97.88 91 ARG A CA 1
ATOM 731 C C . ARG A 1 91 ? -2.484 12.467 10.258 1.00 97.88 91 ARG A C 1
ATOM 733 O O . ARG A 1 91 ? -1.685 13.217 10.809 1.00 97.88 91 ARG A O 1
ATOM 740 N N . LEU A 1 92 ? -2.279 11.970 9.041 1.00 97.94 92 LEU A N 1
ATOM 741 C CA . LEU A 1 92 ? -1.125 12.321 8.229 1.00 97.94 92 LEU A CA 1
ATOM 742 C C . LEU A 1 92 ? -1.335 13.695 7.593 1.00 97.94 92 LEU A C 1
ATOM 744 O O . LEU A 1 92 ? -2.182 13.873 6.707 1.00 97.94 92 LEU A O 1
ATOM 748 N N . GLU A 1 93 ? -0.560 14.673 8.052 1.00 97.94 93 GLU A N 1
ATOM 749 C CA . GLU A 1 93 ? -0.622 16.019 7.502 1.00 97.94 93 GLU A CA 1
ATOM 750 C C . GLU A 1 93 ? -0.042 16.041 6.083 1.00 97.94 93 GLU A C 1
ATOM 752 O O . GLU A 1 93 ? 1.078 15.593 5.823 1.00 97.94 93 GLU A O 1
ATOM 757 N N . GLN A 1 94 ? -0.816 16.602 5.157 1.00 96.88 94 GLN A N 1
ATOM 758 C CA . GLN A 1 94 ? -0.401 16.840 3.784 1.00 96.88 94 GLN A CA 1
ATOM 759 C C . GLN A 1 94 ? -1.072 18.118 3.285 1.00 96.88 94 GLN A C 1
ATOM 761 O O . GLN A 1 94 ? -2.292 18.180 3.155 1.00 96.88 94 GLN A O 1
ATOM 766 N N . VAL A 1 95 ? -0.255 19.133 3.009 1.00 95.56 95 VAL A N 1
ATOM 767 C CA . VAL A 1 95 ? -0.712 20.492 2.666 1.00 95.56 95 VAL A CA 1
ATOM 768 C C . VAL A 1 95 ? -0.718 20.770 1.160 1.00 95.56 95 VAL A C 1
ATOM 770 O O . VAL A 1 95 ? -1.184 21.815 0.720 1.00 95.56 95 VAL A O 1
ATOM 773 N N . ASN A 1 96 ? -0.173 19.856 0.355 1.00 93.31 96 ASN A N 1
ATOM 774 C CA . ASN A 1 96 ? -0.145 19.941 -1.105 1.00 93.31 96 ASN A CA 1
ATOM 775 C C . ASN A 1 96 ? 0.029 18.540 -1.728 1.00 93.31 96 ASN A C 1
ATOM 777 O O . ASN A 1 96 ? 0.162 17.538 -1.026 1.00 93.31 96 ASN A O 1
ATOM 781 N N . GLY A 1 97 ? 0.049 18.456 -3.060 1.00 88.56 97 GLY A N 1
ATOM 782 C CA . GLY A 1 97 ? 0.207 17.191 -3.789 1.00 88.56 97 GLY A CA 1
ATOM 783 C C . GLY A 1 97 ? 1.601 16.548 -3.720 1.00 88.56 97 GLY A C 1
ATOM 784 O O . GLY A 1 97 ? 1.797 15.515 -4.350 1.00 88.56 97 GLY A O 1
ATOM 785 N N . ARG A 1 98 ? 2.570 17.133 -2.996 1.00 91.69 98 ARG A N 1
ATOM 786 C CA . ARG A 1 98 ? 3.965 16.666 -3.000 1.00 91.69 98 ARG A CA 1
ATOM 787 C C . ARG A 1 98 ? 4.182 15.381 -2.242 1.00 91.69 98 ARG A C 1
ATOM 789 O O . ARG A 1 98 ? 4.734 14.415 -2.766 1.00 91.69 98 ARG A O 1
ATOM 796 N N . ALA A 1 99 ? 3.822 15.439 -0.974 1.00 94.19 99 ALA A N 1
ATOM 797 C CA . ALA A 1 99 ? 4.048 14.404 0.006 1.00 94.19 99 ALA A CA 1
ATOM 798 C C . ALA A 1 99 ? 3.434 14.849 1.338 1.00 94.19 99 ALA A C 1
ATOM 800 O O . ALA A 1 99 ? 3.186 16.043 1.545 1.00 94.19 99 ALA A O 1
ATOM 801 N N . PRO A 1 100 ? 3.285 13.918 2.283 1.00 95.75 100 PRO A N 1
ATOM 802 C CA . PRO A 1 100 ? 3.104 14.247 3.685 1.00 95.75 100 PRO A CA 1
ATOM 803 C C . PRO A 1 100 ? 4.234 15.116 4.238 1.00 95.75 100 PRO A C 1
ATOM 805 O O . PRO A 1 100 ? 5.394 14.942 3.863 1.00 95.75 100 PRO A O 1
ATOM 808 N N . THR A 1 101 ? 3.909 15.995 5.186 1.00 95.38 101 THR A N 1
ATOM 809 C CA . THR A 1 101 ? 4.893 16.857 5.870 1.00 95.38 101 THR A CA 1
ATOM 810 C C . THR A 1 101 ? 5.777 16.079 6.850 1.00 95.38 101 THR A C 1
ATOM 812 O O . THR A 1 101 ? 6.827 16.563 7.258 1.00 95.38 101 THR A O 1
ATOM 815 N N . GLY A 1 102 ? 5.354 14.866 7.222 1.00 92.81 102 GLY A N 1
ATOM 816 C CA . GLY A 1 102 ? 5.954 14.059 8.287 1.00 92.81 102 GLY A CA 1
ATOM 817 C C . GLY A 1 102 ? 5.297 14.279 9.651 1.00 92.81 102 GLY A C 1
ATOM 818 O O . GLY A 1 102 ? 5.502 13.466 10.551 1.00 92.81 102 GLY A O 1
ATOM 819 N N . ASN A 1 103 ? 4.460 15.312 9.791 1.00 96.38 103 ASN A N 1
ATOM 820 C CA . ASN A 1 103 ? 3.724 15.579 11.019 1.00 96.38 103 ASN A CA 1
ATOM 821 C C . ASN A 1 103 ? 2.507 14.660 11.152 1.00 96.38 103 ASN A C 1
ATOM 823 O O . ASN A 1 103 ? 1.784 14.397 10.185 1.00 96.38 103 ASN A O 1
ATOM 827 N N . ILE A 1 104 ? 2.257 14.233 12.390 1.00 97.19 104 ILE A N 1
ATOM 828 C CA . ILE A 1 104 ? 1.029 13.544 12.782 1.00 97.19 104 ILE A CA 1
ATOM 829 C C . ILE A 1 104 ? 0.166 14.526 13.564 1.00 97.19 104 ILE A C 1
ATOM 831 O O . ILE A 1 104 ? 0.544 14.971 14.648 1.00 97.19 104 ILE A O 1
ATOM 835 N N . LEU A 1 105 ? -0.998 14.854 13.012 1.00 97.31 105 LEU A N 1
ATOM 836 C CA . LEU A 1 105 ? -1.948 15.775 13.625 1.00 97.31 105 LEU A CA 1
ATOM 837 C C . LEU A 1 105 ? -2.465 15.212 14.964 1.00 97.31 105 LEU A C 1
ATOM 839 O O . LEU A 1 105 ? -2.520 13.986 15.145 1.00 97.31 105 LEU A O 1
ATOM 843 N N . PRO A 1 106 ? -2.857 16.067 15.925 1.00 96.62 106 PRO A N 1
ATOM 844 C CA . PRO A 1 106 ? -3.506 15.619 17.153 1.00 96.62 106 PRO A CA 1
ATOM 845 C C . PRO A 1 106 ? -4.761 14.781 16.868 1.00 96.62 106 PRO A C 1
ATOM 847 O O . PRO A 1 106 ? -5.456 15.002 15.878 1.00 96.62 106 PRO A O 1
ATOM 850 N N . ALA A 1 107 ? -5.047 13.814 17.739 1.00 97.38 107 ALA A N 1
ATOM 851 C CA . ALA A 1 107 ? -6.272 13.020 17.659 1.00 97.38 107 ALA A CA 1
ATOM 852 C C . ALA A 1 107 ? -7.503 13.847 18.066 1.00 97.38 107 ALA A C 1
ATOM 854 O O . ALA A 1 107 ? -7.390 14.782 18.864 1.00 97.38 107 ALA A O 1
ATOM 855 N N . GLY A 1 108 ? -8.681 13.452 17.581 1.00 96.44 108 GLY A N 1
ATOM 856 C CA . GLY A 1 108 ? -9.968 14.013 18.001 1.00 96.44 108 GLY A CA 1
ATOM 857 C C . GLY A 1 108 ? -10.341 15.303 17.275 1.00 96.44 108 GLY A C 1
ATOM 858 O O . GLY A 1 108 ? -11.116 16.097 17.805 1.00 96.44 108 GLY A O 1
ATOM 859 N N . GLN A 1 109 ? -9.797 15.512 16.078 1.00 96.25 109 GLN A N 1
ATOM 860 C CA . GLN A 1 109 ? -10.072 16.683 15.246 1.00 96.25 10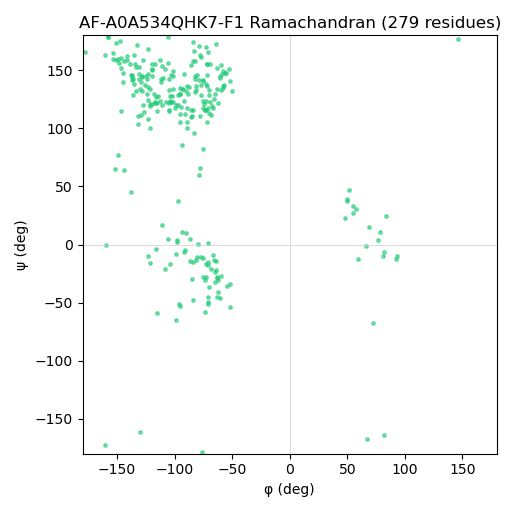9 GLN A CA 1
ATOM 861 C C . GLN A 1 109 ? -11.109 16.308 14.189 1.00 96.25 109 GLN A C 1
ATOM 863 O O . GLN A 1 109 ? -10.897 15.394 13.390 1.00 96.25 109 GLN A O 1
ATOM 868 N N . ARG A 1 110 ? -12.262 16.986 14.192 1.00 95.69 110 ARG A N 1
ATOM 869 C CA . ARG A 1 110 ? -13.437 16.571 13.407 1.00 95.69 110 ARG A CA 1
ATOM 870 C C . ARG A 1 110 ? -13.175 16.569 11.898 1.00 95.69 110 ARG A C 1
ATOM 872 O O . ARG A 1 110 ? -13.770 15.754 11.190 1.00 95.69 110 ARG A O 1
ATOM 879 N N . GLU A 1 111 ? -12.300 17.453 11.434 1.00 96.50 111 GLU A N 1
ATOM 880 C CA . GLU A 1 111 ? -11.827 17.602 10.058 1.00 96.50 111 GLU A CA 1
ATOM 881 C C . GLU A 1 111 ? -10.955 16.434 9.574 1.00 96.50 111 GLU A C 1
ATOM 883 O O . GLU A 1 111 ? -10.859 16.199 8.372 1.00 96.50 111 GLU A O 1
ATOM 888 N N . ASN A 1 112 ? -10.366 15.670 10.499 1.00 97.06 112 ASN A N 1
ATOM 889 C CA . ASN A 1 112 ? -9.525 14.512 10.194 1.00 97.06 112 ASN A CA 1
ATOM 890 C C . ASN A 1 112 ? -10.319 13.196 10.155 1.00 97.06 112 ASN A C 1
ATOM 892 O O . ASN A 1 112 ? -9.772 12.147 9.806 1.00 97.06 112 ASN A O 1
ATOM 896 N N . VAL A 1 113 ? -11.604 13.228 10.519 1.00 98.38 113 VAL A N 1
ATOM 897 C CA . VAL A 1 113 ? -12.463 12.043 10.594 1.00 98.38 113 VAL A CA 1
ATOM 898 C C . VAL A 1 113 ? -12.854 11.576 9.196 1.00 98.38 113 VAL A C 1
ATOM 900 O O . VAL A 1 113 ? -13.536 12.284 8.458 1.00 98.38 113 VAL A O 1
ATOM 903 N N . LEU A 1 114 ? -12.493 10.335 8.880 1.00 98.00 114 LEU A N 1
ATOM 904 C CA . LEU A 1 114 ? -12.918 9.627 7.675 1.00 98.00 114 LEU A CA 1
ATOM 905 C C . LEU A 1 114 ? -14.290 8.979 7.882 1.00 98.00 114 LEU A C 1
ATOM 907 O O . LEU A 1 114 ? -15.181 9.107 7.047 1.00 98.00 114 LEU A O 1
ATOM 911 N N . VAL A 1 115 ? -14.461 8.275 9.006 1.00 98.19 115 VAL A N 1
ATOM 912 C CA . VAL A 1 115 ? -15.680 7.518 9.331 1.00 98.19 115 VAL A CA 1
ATOM 913 C C . VAL A 1 115 ? -15.944 7.571 10.834 1.00 98.19 115 VAL A C 1
ATOM 915 O O . VAL A 1 115 ? -15.022 7.437 11.635 1.00 98.19 115 VAL A O 1
ATOM 918 N N . GLU A 1 116 ? -17.214 7.709 11.225 1.00 98.56 116 GLU A N 1
ATOM 919 C CA . GLU A 1 116 ? -17.664 7.512 12.607 1.00 98.56 116 GLU A CA 1
ATOM 920 C C . GLU A 1 116 ? -18.375 6.161 12.761 1.00 98.56 116 GLU A C 1
ATOM 922 O O . GLU A 1 116 ? -19.401 5.888 12.133 1.00 98.56 116 GLU A O 1
ATOM 927 N N . PHE A 1 117 ? -17.865 5.332 13.666 1.00 98.62 117 PHE A N 1
ATOM 928 C CA . PHE A 1 117 ? -18.516 4.111 14.114 1.00 98.62 117 PHE A CA 1
ATOM 929 C C . PHE A 1 117 ? -19.308 4.393 15.387 1.00 98.62 117 PHE A C 1
ATOM 931 O O . PHE A 1 117 ? -18.743 4.746 16.420 1.00 98.62 117 PHE A O 1
ATOM 938 N N . ARG A 1 118 ? -20.624 4.192 15.328 1.00 98.44 118 ARG A N 1
ATOM 939 C CA . ARG A 1 118 ? -21.519 4.225 16.495 1.00 98.44 118 ARG A CA 1
ATOM 940 C C . ARG A 1 118 ? -21.806 2.798 16.932 1.00 98.44 118 ARG A C 1
ATOM 942 O O . ARG A 1 118 ? -22.362 2.039 16.135 1.00 98.44 118 ARG A O 1
ATOM 949 N N . LEU A 1 119 ? -21.404 2.437 18.148 1.00 97.81 119 LEU A N 1
ATOM 950 C CA . LEU A 1 119 ? -21.566 1.085 18.676 1.00 97.81 119 LEU A CA 1
ATOM 951 C C . LEU A 1 119 ? -22.957 0.965 19.297 1.00 97.81 119 LEU A C 1
ATOM 953 O O . LEU A 1 119 ? -23.259 1.626 20.291 1.00 97.81 119 LEU A O 1
ATOM 957 N N . VAL A 1 120 ? -23.799 0.112 18.718 1.00 96.56 120 VAL A N 1
ATOM 958 C CA . VAL A 1 120 ? -25.216 -0.007 19.089 1.00 96.56 120 VAL A CA 1
ATOM 959 C C . VAL A 1 120 ? -25.547 -1.391 19.644 1.00 96.56 120 VAL A C 1
ATOM 961 O O . VAL A 1 120 ? -24.868 -2.379 19.357 1.00 96.56 120 VAL A O 1
ATOM 964 N N . GLY A 1 121 ? -26.609 -1.454 20.451 1.00 94.69 121 GLY A N 1
ATOM 965 C CA . GLY A 1 121 ? -27.136 -2.698 21.011 1.00 94.69 121 GLY A CA 1
ATOM 966 C C . GLY A 1 121 ? -26.221 -3.395 22.027 1.00 94.69 121 GLY A C 1
ATOM 967 O O . GLY A 1 121 ? -25.245 -2.832 22.540 1.00 94.69 121 GLY A O 1
ATOM 968 N N . ASN A 1 122 ? -26.572 -4.641 22.342 1.00 94.75 122 ASN A N 1
ATOM 969 C CA . ASN A 1 122 ? -25.776 -5.533 23.187 1.00 94.75 122 ASN A CA 1
ATOM 970 C C . ASN A 1 122 ? -24.677 -6.234 22.376 1.00 94.75 122 ASN A C 1
ATOM 972 O O . ASN A 1 122 ? -24.681 -6.204 21.145 1.00 94.75 122 ASN A O 1
ATOM 976 N N . ALA A 1 123 ? -23.720 -6.850 23.076 1.00 93.94 123 ALA A N 1
ATOM 977 C CA . ALA A 1 123 ? -22.781 -7.771 22.442 1.00 93.94 123 ALA A CA 1
ATOM 978 C C . ALA A 1 123 ? -23.547 -8.897 21.738 1.00 93.94 123 ALA A C 1
ATOM 980 O O . ALA A 1 123 ? -24.525 -9.418 22.277 1.00 93.94 123 ALA A O 1
ATOM 981 N N . VAL A 1 124 ? -23.102 -9.243 20.534 1.00 96.19 124 VAL A N 1
ATOM 982 C CA . VAL A 1 124 ? -23.668 -10.334 19.734 1.00 96.19 124 VAL A CA 1
ATOM 983 C C . VAL A 1 124 ? -22.640 -11.451 19.612 1.00 96.19 124 VAL A C 1
ATOM 985 O O . VAL A 1 124 ? -21.445 -11.216 19.782 1.00 96.19 124 VAL A O 1
ATOM 988 N N . ARG A 1 125 ? -23.096 -12.670 19.315 1.00 96.56 125 ARG A N 1
ATOM 989 C CA . ARG A 1 125 ? -22.195 -13.799 19.067 1.00 96.56 125 ARG A CA 1
ATOM 990 C C . ARG A 1 125 ? -21.266 -13.484 17.887 1.00 96.56 125 ARG A C 1
ATOM 992 O O . ARG A 1 125 ? -21.726 -13.026 16.840 1.00 96.56 125 ARG A O 1
ATOM 999 N N . ASP A 1 126 ? -19.978 -13.755 18.068 1.00 97.25 126 ASP A N 1
ATOM 1000 C CA . ASP A 1 126 ? -18.937 -13.561 17.064 1.00 97.25 126 ASP A CA 1
ATOM 1001 C C . ASP A 1 126 ? -18.072 -14.821 16.956 1.00 97.25 126 ASP A C 1
ATOM 1003 O O . ASP A 1 126 ? -17.231 -15.084 17.812 1.00 97.25 126 ASP A O 1
ATOM 1007 N N . ASP A 1 127 ? -18.304 -15.597 15.898 1.00 96.94 127 ASP A N 1
ATOM 1008 C CA . ASP A 1 127 ? -17.570 -16.832 15.601 1.00 96.94 127 ASP A CA 1
ATOM 1009 C C . ASP A 1 127 ? -16.326 -16.584 14.724 1.00 96.94 127 ASP A C 1
ATOM 1011 O O . ASP A 1 127 ? -15.724 -17.524 14.206 1.00 96.94 127 ASP A O 1
ATOM 1015 N N . SER A 1 128 ? -15.943 -15.320 14.504 1.00 97.31 128 SER A N 1
ATOM 1016 C CA . SER A 1 128 ? -14.683 -15.000 13.830 1.00 97.31 128 SER A CA 1
ATOM 1017 C C . SER A 1 128 ? -13.471 -15.308 14.717 1.00 97.31 128 SER A C 1
ATOM 1019 O O . SER A 1 128 ? -13.575 -15.488 15.933 1.00 97.31 128 SER A O 1
ATOM 1021 N N . VAL A 1 129 ? -12.292 -15.333 14.104 1.00 95.62 129 VAL A N 1
ATOM 1022 C CA . VAL A 1 129 ? -11.012 -15.506 14.800 1.00 95.62 129 VAL A CA 1
ATOM 1023 C C . VAL A 1 129 ? -10.553 -14.166 15.391 1.00 95.62 129 VAL A C 1
ATOM 1025 O O . VAL A 1 129 ? -10.639 -13.137 14.718 1.00 95.62 129 VAL A O 1
ATOM 1028 N N . ASP A 1 130 ? -10.059 -14.168 16.635 1.00 96.56 130 ASP A N 1
ATOM 1029 C CA . ASP A 1 130 ? -9.438 -12.981 17.244 1.00 96.56 130 ASP A CA 1
ATOM 1030 C C . ASP A 1 130 ? -8.049 -12.753 16.617 1.00 96.56 130 ASP A C 1
ATOM 1032 O O . ASP A 1 130 ? -7.164 -13.587 16.810 1.00 96.56 130 ASP A O 1
ATOM 1036 N N . PRO A 1 131 ? -7.802 -11.642 15.894 1.00 96.50 131 PRO A N 1
ATOM 1037 C CA . PRO A 1 131 ? -6.478 -11.360 15.336 1.00 96.50 131 PRO A CA 1
ATOM 1038 C C . PRO A 1 131 ? -5.401 -11.115 16.406 1.00 96.50 131 PRO A C 1
ATOM 1040 O O . PRO A 1 131 ? -4.219 -11.092 16.074 1.00 96.50 131 PRO A O 1
ATOM 1043 N N . ALA A 1 132 ? -5.784 -10.914 17.672 1.00 95.94 132 ALA A N 1
ATOM 1044 C CA . ALA A 1 132 ? -4.855 -10.786 18.788 1.00 95.94 132 ALA A CA 1
ATOM 1045 C C . ALA A 1 132 ? -4.338 -12.133 19.320 1.00 95.94 132 ALA A C 1
ATOM 1047 O O . ALA A 1 132 ? -3.421 -12.132 20.142 1.00 95.94 132 ALA A O 1
ATOM 1048 N N . ASP A 1 133 ? -4.916 -13.262 18.901 1.00 96.31 133 ASP A N 1
ATOM 1049 C CA . ASP A 1 133 ? -4.417 -14.581 19.285 1.00 96.31 133 ASP A CA 1
ATOM 1050 C C . ASP A 1 133 ? -3.030 -14.820 18.641 1.00 96.31 133 ASP A C 1
ATOM 1052 O O . ASP A 1 133 ? -2.903 -14.829 17.410 1.00 96.31 133 ASP A O 1
ATOM 1056 N N . PRO A 1 134 ? -1.966 -15.028 19.446 1.00 92.31 134 PRO A N 1
ATOM 1057 C CA . PRO A 1 134 ? -0.599 -15.153 18.950 1.00 92.31 134 PRO A CA 1
ATOM 1058 C C . PRO A 1 134 ? -0.364 -16.413 18.106 1.00 92.31 134 PRO A C 1
ATOM 1060 O O . PRO A 1 134 ? 0.700 -16.529 17.491 1.00 92.31 134 PRO A O 1
ATOM 1063 N N . THR A 1 135 ? -1.316 -17.348 18.057 1.00 94.56 135 THR A N 1
ATOM 1064 C CA . THR A 1 135 ? -1.262 -18.565 17.235 1.00 94.56 135 THR A CA 1
ATOM 1065 C C . THR A 1 135 ? -1.780 -18.351 15.811 1.00 94.56 135 THR A C 1
ATOM 1067 O O . THR A 1 135 ? -1.489 -19.161 14.932 1.00 94.56 135 THR A O 1
ATOM 1070 N N . VAL A 1 136 ? -2.476 -17.240 15.538 1.00 95.19 136 VAL A N 1
ATOM 1071 C CA . VAL A 1 136 ? -3.062 -16.959 14.219 1.00 95.19 136 VAL A CA 1
ATOM 1072 C C . VAL A 1 136 ? -1.970 -16.745 13.177 1.00 95.19 136 VAL A C 1
ATOM 1074 O O . VAL A 1 136 ? -1.170 -15.808 13.251 1.00 95.19 136 VAL A O 1
ATOM 1077 N N . ARG A 1 137 ? -1.944 -17.620 12.174 1.00 94.31 137 ARG A N 1
ATOM 1078 C CA . ARG A 1 137 ? -1.090 -17.535 10.984 1.00 94.31 137 ARG A CA 1
ATOM 1079 C C . ARG A 1 137 ? -1.960 -17.737 9.750 1.00 94.31 137 ARG A C 1
ATOM 1081 O O . ARG A 1 137 ? -2.883 -18.545 9.787 1.00 94.31 137 ARG A O 1
ATOM 1088 N N . PHE A 1 138 ? -1.665 -17.014 8.673 1.00 93.31 138 PHE A N 1
ATOM 1089 C CA . PHE A 1 138 ? -2.410 -17.138 7.418 1.00 93.31 138 PHE A CA 1
ATOM 1090 C C . PHE A 1 138 ? -1.675 -18.036 6.423 1.00 93.31 138 PHE A C 1
ATOM 1092 O O . PHE A 1 138 ? -2.157 -19.117 6.100 1.00 93.31 138 PHE A O 1
ATOM 1099 N N . TYR A 1 139 ? -0.496 -17.621 5.954 1.00 89.25 139 TYR A N 1
ATOM 1100 C CA . TYR A 1 139 ? 0.334 -18.423 5.054 1.00 89.25 139 TYR A CA 1
ATOM 1101 C C . TYR A 1 139 ? 1.815 -18.063 5.181 1.00 89.25 139 TYR A C 1
ATOM 1103 O O . TYR A 1 139 ? 2.182 -16.981 5.643 1.00 89.25 139 TYR A O 1
ATOM 1111 N N . ALA A 1 140 ? 2.676 -18.986 4.754 1.00 91.62 140 ALA A N 1
ATOM 1112 C CA . ALA A 1 140 ? 4.100 -18.724 4.603 1.00 91.62 140 ALA A CA 1
ATOM 1113 C C . ALA A 1 140 ? 4.356 -18.026 3.264 1.00 91.62 140 ALA A C 1
ATOM 1115 O O . ALA A 1 140 ? 3.886 -18.484 2.221 1.00 91.62 140 ALA A O 1
ATOM 1116 N N . LEU A 1 141 ? 5.124 -16.935 3.283 1.00 92.88 141 LEU A N 1
ATOM 1117 C CA . LEU A 1 141 ? 5.531 -16.273 2.048 1.00 92.88 141 LEU A CA 1
ATOM 1118 C C . LEU A 1 141 ? 6.347 -17.231 1.172 1.00 92.88 141 LEU A C 1
ATOM 1120 O O . LEU A 1 141 ? 7.165 -17.989 1.703 1.00 92.88 141 LEU A O 1
ATOM 1124 N N . PRO A 1 142 ? 6.188 -17.172 -0.163 1.00 91.50 142 PRO A N 1
ATOM 1125 C CA . PRO A 1 142 ? 7.075 -17.906 -1.047 1.00 91.50 142 PRO A CA 1
ATOM 1126 C C . PRO A 1 142 ? 8.525 -17.452 -0.814 1.00 91.50 142 PRO A C 1
ATOM 1128 O O . PRO A 1 142 ? 8.759 -16.273 -0.513 1.00 91.50 142 PRO A O 1
ATOM 1131 N N . PRO A 1 143 ? 9.510 -18.357 -0.952 1.00 93.00 143 PRO A N 1
ATOM 1132 C CA . PRO A 1 143 ? 10.909 -17.978 -0.850 1.00 93.00 143 PRO A CA 1
ATOM 1133 C C . PRO A 1 143 ? 11.254 -16.949 -1.929 1.00 93.00 143 PRO A C 1
ATOM 1135 O O . PRO A 1 143 ? 10.754 -17.009 -3.055 1.00 93.00 143 PRO A O 1
ATOM 1138 N N . ARG A 1 144 ? 12.145 -16.017 -1.584 1.00 94.88 144 ARG A N 1
ATOM 1139 C CA . ARG A 1 144 ? 12.651 -15.020 -2.531 1.00 94.88 144 ARG A CA 1
ATOM 1140 C C . ARG A 1 144 ? 13.386 -15.747 -3.664 1.00 94.88 144 ARG A C 1
ATOM 1142 O O . ARG A 1 144 ? 14.340 -16.471 -3.376 1.00 94.88 144 ARG A O 1
ATOM 1149 N N . PRO A 1 145 ? 12.973 -15.579 -4.929 1.00 94.56 145 PRO A N 1
ATOM 1150 C CA . PRO A 1 145 ? 13.620 -16.253 -6.046 1.00 94.56 145 PRO A CA 1
ATOM 1151 C C . PRO A 1 145 ? 15.026 -15.683 -6.283 1.00 94.56 145 PRO A C 1
ATOM 1153 O O . PRO A 1 145 ? 15.286 -14.519 -5.973 1.00 94.56 145 PRO A O 1
ATOM 1156 N N . THR A 1 146 ? 15.922 -16.473 -6.881 1.00 96.81 146 THR A N 1
ATOM 1157 C CA . THR A 1 146 ? 17.238 -15.987 -7.325 1.00 96.81 146 THR A CA 1
ATOM 1158 C C . THR A 1 146 ? 17.076 -15.114 -8.570 1.00 96.81 146 THR A C 1
ATOM 1160 O O . THR A 1 146 ? 16.663 -15.631 -9.611 1.00 96.81 146 THR A O 1
ATOM 1163 N N . PRO A 1 147 ? 17.395 -13.809 -8.507 1.00 97.56 147 PRO A N 1
ATOM 1164 C CA . PRO A 1 147 ? 17.263 -12.934 -9.663 1.00 97.56 147 PRO A CA 1
ATOM 1165 C C . PRO A 1 147 ? 18.342 -13.212 -10.710 1.00 97.56 147 PRO A C 1
ATOM 1167 O O . PRO A 1 147 ? 19.514 -13.332 -10.354 1.00 97.56 147 PRO A O 1
ATOM 1170 N N . ARG A 1 148 ? 17.979 -13.224 -11.997 1.00 96.69 148 ARG A N 1
ATOM 1171 C CA . ARG A 1 148 ? 18.956 -13.278 -13.102 1.00 96.69 148 ARG A CA 1
ATOM 1172 C C . ARG A 1 148 ? 19.666 -11.937 -13.325 1.00 96.69 148 ARG A C 1
ATOM 1174 O O . AR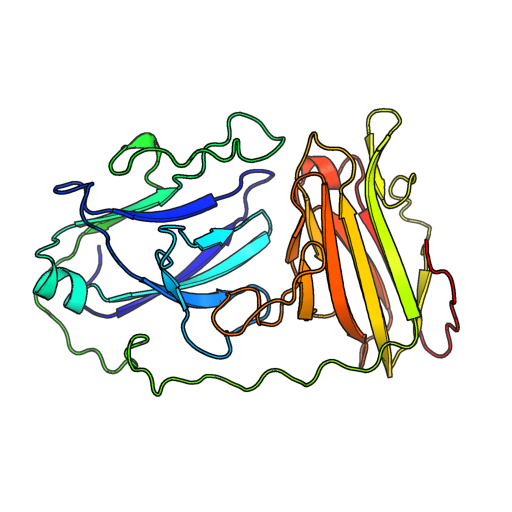G A 1 148 ? 20.779 -11.906 -13.831 1.00 96.69 148 ARG A O 1
ATOM 1181 N N . ILE A 1 149 ? 19.001 -10.830 -12.981 1.00 97.62 149 ILE A N 1
ATOM 1182 C CA . ILE A 1 149 ? 19.457 -9.458 -13.228 1.00 97.62 149 ILE A CA 1
ATOM 1183 C C . ILE A 1 149 ? 18.961 -8.516 -12.130 1.00 97.62 149 ILE A C 1
ATOM 1185 O O . ILE A 1 149 ? 17.962 -8.786 -11.455 1.00 97.62 149 ILE A O 1
ATOM 1189 N N . THR A 1 150 ? 19.674 -7.401 -11.960 1.00 98.56 150 THR A N 1
ATOM 1190 C CA . THR A 1 150 ? 19.211 -6.243 -11.193 1.00 98.56 150 THR A CA 1
ATOM 1191 C C . THR A 1 150 ? 18.985 -5.044 -12.115 1.00 98.56 150 THR A C 1
ATOM 1193 O O . THR A 1 150 ? 19.924 -4.616 -12.786 1.00 98.56 150 THR A O 1
ATOM 1196 N N . ARG A 1 151 ? 17.772 -4.481 -12.112 1.00 98.56 151 ARG A N 1
ATOM 1197 C CA . ARG A 1 151 ? 17.417 -3.250 -12.841 1.00 98.56 151 ARG A CA 1
ATOM 1198 C C . ARG A 1 151 ? 17.215 -2.082 -11.883 1.00 98.56 151 ARG A C 1
ATOM 1200 O O . ARG A 1 151 ? 16.848 -2.291 -10.727 1.00 98.56 151 ARG A O 1
ATOM 1207 N N . ARG A 1 152 ? 17.467 -0.859 -12.346 1.00 98.62 152 ARG A N 1
ATOM 1208 C CA . ARG A 1 152 ? 17.290 0.376 -11.568 1.00 98.62 152 ARG A CA 1
ATOM 1209 C C . ARG A 1 152 ? 16.316 1.309 -12.262 1.00 98.62 152 ARG A C 1
ATOM 1211 O O . ARG A 1 152 ? 16.470 1.561 -13.453 1.00 98.62 152 ARG A O 1
ATOM 1218 N N . PHE A 1 153 ? 15.381 1.847 -11.492 1.00 98.56 153 PHE A N 1
ATOM 1219 C CA . PHE A 1 153 ? 14.355 2.777 -11.942 1.00 98.56 153 PHE A CA 1
ATOM 1220 C C . PHE A 1 153 ? 14.348 3.994 -11.030 1.00 98.56 153 PHE A C 1
ATOM 1222 O O . PHE A 1 153 ? 13.994 3.909 -9.855 1.00 98.56 153 PHE A O 1
ATOM 1229 N N . ARG A 1 154 ? 14.769 5.128 -11.579 1.00 97.69 154 ARG A N 1
ATOM 1230 C CA . ARG A 1 154 ? 14.792 6.415 -10.903 1.00 97.69 154 ARG A CA 1
ATOM 1231 C C . ARG A 1 154 ? 13.524 7.179 -11.249 1.00 97.69 154 ARG A C 1
ATOM 1233 O O . ARG A 1 154 ? 13.347 7.574 -12.396 1.00 97.69 154 ARG A O 1
ATOM 1240 N N . PHE A 1 155 ? 12.667 7.381 -10.260 1.00 97.31 155 PHE A N 1
ATOM 1241 C CA . PHE A 1 155 ? 11.466 8.201 -10.365 1.00 97.31 155 PHE A CA 1
ATOM 1242 C C . PHE A 1 155 ? 11.837 9.632 -9.999 1.00 97.31 155 PHE A C 1
ATOM 1244 O O . PHE A 1 155 ? 12.326 9.905 -8.900 1.00 97.31 155 PHE A O 1
ATOM 1251 N N . GLU A 1 156 ? 11.684 10.542 -10.953 1.00 94.50 156 GLU A N 1
ATOM 1252 C CA . GLU A 1 156 ? 12.208 11.896 -10.825 1.00 94.50 156 GLU A CA 1
ATOM 1253 C C . GLU A 1 156 ? 11.384 12.918 -11.601 1.00 94.50 156 GLU A C 1
ATOM 1255 O O . GLU A 1 156 ? 10.466 12.591 -12.354 1.00 94.50 156 GLU A O 1
ATOM 1260 N N . ARG A 1 157 ? 11.737 14.188 -11.413 1.00 92.38 157 ARG A N 1
ATOM 1261 C CA . ARG A 1 157 ? 11.208 15.290 -12.206 1.00 92.38 157 ARG A CA 1
ATOM 1262 C C . ARG A 1 157 ? 12.335 15.907 -13.020 1.00 92.38 157 ARG A C 1
ATOM 1264 O O . ARG A 1 157 ? 13.344 16.313 -12.452 1.00 92.38 157 ARG A O 1
ATOM 1271 N N . GLY A 1 158 ? 12.131 16.028 -14.324 1.00 90.00 158 GLY A N 1
ATOM 1272 C CA . GLY A 1 158 ? 13.080 16.614 -15.266 1.00 90.00 158 GLY A CA 1
ATOM 1273 C C . GLY A 1 158 ? 12.335 17.367 -16.363 1.00 90.00 158 GLY A C 1
ATOM 1274 O O . GLY A 1 158 ? 11.211 17.015 -16.709 1.00 90.00 158 GLY A O 1
ATOM 1275 N N . ASN A 1 159 ? 12.923 18.445 -16.887 1.00 87.44 159 ASN A N 1
ATOM 1276 C CA . ASN A 1 159 ? 12.343 19.226 -17.993 1.00 87.44 159 ASN A CA 1
ATOM 1277 C C . ASN A 1 159 ? 10.862 19.622 -17.779 1.00 87.44 159 ASN A C 1
ATOM 1279 O O . ASN A 1 159 ? 10.058 19.601 -18.702 1.00 87.44 159 ASN A O 1
ATOM 1283 N N . GLY A 1 160 ? 10.487 19.953 -16.537 1.00 88.81 160 GLY A N 1
ATOM 1284 C CA . GLY A 1 160 ? 9.127 20.378 -16.179 1.00 88.81 160 GLY A CA 1
ATOM 1285 C C . GLY A 1 160 ? 8.108 19.253 -15.948 1.00 88.81 160 GLY A C 1
ATOM 1286 O O . GLY A 1 160 ? 7.022 19.543 -15.443 1.00 88.81 160 GLY A O 1
ATOM 1287 N N . GLN A 1 161 ? 8.461 17.995 -16.208 1.00 92.31 161 GLN A N 1
ATOM 1288 C CA . GLN A 1 161 ? 7.558 16.841 -16.168 1.00 92.31 161 GLN A CA 1
ATOM 1289 C C . GLN A 1 161 ? 8.148 15.656 -15.387 1.00 92.31 161 GLN A C 1
ATOM 1291 O O . GLN A 1 161 ? 9.301 15.674 -14.946 1.00 92.31 161 GLN A O 1
ATOM 1296 N N . TRP A 1 162 ? 7.322 14.642 -15.163 1.00 95.44 162 TRP A N 1
ATOM 1297 C CA . TRP A 1 162 ? 7.634 13.454 -14.382 1.00 95.44 162 TRP A CA 1
ATOM 1298 C C . TRP A 1 162 ? 8.174 12.329 -15.249 1.00 95.44 162 TRP A C 1
ATOM 1300 O O . TRP A 1 162 ? 7.620 12.041 -16.305 1.00 95.44 162 TRP A O 1
ATOM 1310 N N . GLN A 1 163 ? 9.260 11.709 -14.799 1.00 95.75 163 GLN A N 1
ATOM 1311 C CA . GLN A 1 163 ? 10.077 10.809 -15.602 1.00 95.75 163 GLN A CA 1
ATOM 1312 C C . GLN A 1 163 ? 10.429 9.541 -14.837 1.00 95.75 163 GLN A C 1
ATOM 1314 O O . GLN A 1 163 ? 10.550 9.546 -13.608 1.00 95.75 163 GLN A O 1
ATOM 1319 N N . VAL A 1 164 ? 10.696 8.484 -15.600 1.00 97.44 164 VAL A N 1
ATOM 1320 C CA . VAL A 1 164 ? 11.410 7.304 -15.112 1.00 97.44 164 VAL A CA 1
ATOM 1321 C C . VAL A 1 164 ? 12.735 7.209 -15.862 1.00 97.44 164 VAL A C 1
ATOM 1323 O O . VAL A 1 164 ? 12.752 7.145 -17.092 1.00 97.44 164 VAL A O 1
ATOM 1326 N N . ASN A 1 165 ? 13.860 7.213 -15.143 1.00 96.69 165 ASN A N 1
ATOM 1327 C CA . ASN A 1 165 ? 15.213 7.175 -15.714 1.00 96.69 165 ASN A CA 1
ATOM 1328 C C . ASN A 1 165 ? 15.440 8.248 -16.803 1.00 96.69 165 ASN A C 1
ATOM 1330 O O . ASN A 1 165 ? 15.961 7.950 -17.874 1.00 96.69 165 ASN A O 1
ATOM 1334 N N . GLY A 1 166 ? 15.043 9.497 -16.550 1.00 95.00 166 GLY A N 1
ATOM 1335 C CA . GLY A 1 166 ? 15.270 10.611 -17.478 1.00 95.00 166 GLY A CA 1
ATOM 1336 C C . GLY A 1 166 ? 14.338 10.679 -18.697 1.00 95.00 166 GLY A C 1
ATOM 1337 O O . GLY A 1 166 ? 14.545 11.528 -19.563 1.00 95.00 166 GLY A O 1
ATOM 1338 N N . ARG A 1 167 ? 13.344 9.787 -18.807 1.00 96.50 167 ARG A N 1
ATOM 1339 C CA . ARG A 1 167 ? 12.462 9.669 -19.980 1.00 96.50 167 ARG A CA 1
ATOM 1340 C C . ARG A 1 167 ? 10.992 9.801 -19.588 1.00 96.50 167 ARG A C 1
ATOM 1342 O O . ARG A 1 167 ? 10.597 9.321 -18.523 1.00 96.50 167 ARG A O 1
ATOM 1349 N N . PHE A 1 168 ? 10.215 10.457 -20.447 1.00 97.06 168 PHE A N 1
ATOM 1350 C CA . PHE A 1 168 ? 8.753 10.475 -20.377 1.00 97.06 168 PHE A CA 1
ATOM 1351 C C . PHE A 1 168 ? 8.179 9.172 -20.932 1.00 97.06 168 PHE A C 1
ATOM 1353 O O . PHE A 1 168 ? 8.879 8.441 -21.634 1.00 97.06 168 PHE A O 1
ATOM 1360 N N . MET A 1 169 ? 6.917 8.904 -20.613 1.00 97.00 169 MET A N 1
ATOM 1361 C CA . MET A 1 169 ? 6.163 7.828 -21.241 1.00 97.00 169 MET A CA 1
ATOM 1362 C C . MET A 1 169 ? 6.096 8.010 -22.765 1.00 97.00 169 MET A C 1
ATOM 1364 O O . MET A 1 169 ? 5.786 9.100 -23.247 1.00 97.00 169 MET A O 1
ATOM 1368 N N . ASP A 1 170 ? 6.329 6.918 -23.489 1.00 96.88 170 ASP A N 1
ATOM 1369 C CA . ASP A 1 170 ? 6.061 6.757 -24.917 1.00 96.88 170 ASP A CA 1
ATOM 1370 C C . ASP A 1 170 ? 5.221 5.480 -25.085 1.00 96.88 170 ASP A C 1
ATOM 1372 O O . ASP A 1 170 ? 5.632 4.400 -24.656 1.00 96.88 170 ASP A O 1
ATOM 1376 N N . CYS A 1 171 ? 4.010 5.615 -25.634 1.00 94.94 171 CYS A N 1
ATOM 1377 C CA . CYS A 1 171 ? 3.062 4.508 -25.781 1.00 94.94 171 CYS A CA 1
ATOM 1378 C C . CYS A 1 171 ? 3.480 3.491 -26.848 1.00 94.94 171 CYS A C 1
ATOM 1380 O O . CYS A 1 171 ? 2.983 2.367 -26.819 1.00 94.94 171 CYS A O 1
ATOM 1382 N N . ASP A 1 172 ? 4.389 3.867 -27.748 1.00 97.06 172 ASP A N 1
ATOM 1383 C CA . ASP A 1 172 ? 4.856 3.018 -28.843 1.00 97.06 172 ASP A CA 1
ATOM 1384 C C . ASP A 1 172 ? 6.192 2.324 -28.509 1.00 97.06 172 ASP A C 1
ATOM 1386 O O . ASP A 1 172 ? 6.757 1.608 -29.339 1.00 97.06 172 ASP A O 1
ATOM 1390 N N . GLU A 1 173 ? 6.705 2.501 -27.283 1.00 97.69 173 GLU A N 1
ATOM 1391 C CA . GLU A 1 173 ? 7.999 1.971 -26.860 1.00 97.69 173 GLU A CA 1
ATOM 1392 C C . GLU A 1 173 ? 7.915 1.029 -25.649 1.00 97.69 173 GLU A C 1
ATOM 1394 O O . GLU A 1 173 ? 7.623 1.422 -24.518 1.00 97.69 173 GLU A O 1
ATOM 1399 N N . ILE A 1 174 ? 8.345 -0.217 -25.859 1.00 97.88 174 ILE A N 1
ATOM 1400 C CA . ILE A 1 174 ? 8.691 -1.146 -24.780 1.00 97.88 174 ILE A CA 1
ATOM 1401 C C . ILE A 1 174 ? 10.142 -0.896 -24.353 1.00 97.88 174 ILE A C 1
ATOM 1403 O O . ILE A 1 174 ? 11.078 -1.217 -25.085 1.00 97.88 174 ILE A O 1
ATOM 1407 N N . ARG A 1 175 ? 10.353 -0.355 -23.147 1.00 97.94 175 ARG A N 1
ATOM 1408 C CA . ARG A 1 175 ? 11.697 0.056 -22.688 1.00 97.94 175 ARG A CA 1
ATOM 1409 C C . ARG A 1 175 ? 12.622 -1.102 -22.338 1.00 97.94 175 ARG A C 1
ATOM 1411 O O . ARG A 1 175 ? 13.842 -0.950 -22.369 1.00 97.94 175 ARG A O 1
ATOM 1418 N N . PHE A 1 176 ? 12.052 -2.229 -21.929 1.00 98.06 176 PHE A N 1
ATOM 1419 C CA . PHE A 1 176 ? 12.790 -3.453 -21.647 1.00 98.06 176 PHE A CA 1
ATOM 1420 C C . PHE A 1 176 ? 11.879 -4.668 -21.678 1.00 98.06 176 PHE A C 1
ATOM 1422 O O . PHE A 1 176 ? 10.657 -4.570 -21.545 1.00 98.06 176 PHE A O 1
ATOM 1429 N N . THR A 1 177 ? 12.503 -5.832 -21.789 1.00 98.00 177 THR A N 1
ATOM 1430 C CA . THR A 1 177 ? 11.810 -7.115 -21.761 1.00 98.00 177 THR A CA 1
ATOM 1431 C C . THR A 1 177 ? 12.285 -7.985 -20.601 1.00 98.00 177 THR A C 1
ATOM 1433 O O . THR A 1 177 ? 13.420 -7.900 -20.128 1.00 98.00 177 THR A O 1
ATOM 1436 N N . VAL A 1 178 ? 11.393 -8.827 -20.098 1.00 97.88 178 VAL A N 1
ATOM 1437 C CA . VAL A 1 178 ? 11.625 -9.755 -18.997 1.00 97.88 178 VAL A CA 1
ATOM 1438 C C . VAL A 1 178 ? 11.432 -11.172 -19.515 1.00 97.88 178 VAL A C 1
ATOM 1440 O O . VAL A 1 178 ? 10.402 -11.492 -20.107 1.00 97.88 178 VAL A O 1
ATOM 1443 N N . ASN A 1 179 ? 12.409 -12.043 -19.258 1.00 96.44 179 ASN A N 1
ATOM 1444 C CA . ASN A 1 179 ? 12.292 -13.456 -19.612 1.00 96.44 179 ASN A CA 1
ATOM 1445 C C . ASN A 1 179 ? 11.176 -14.104 -18.783 1.00 96.44 179 ASN A C 1
ATOM 1447 O O . ASN A 1 179 ? 11.233 -14.098 -17.547 1.00 96.44 179 ASN A O 1
ATOM 1451 N N . ARG A 1 180 ? 10.201 -14.730 -19.445 1.00 96.75 180 ARG A N 1
ATOM 1452 C CA . ARG A 1 180 ? 9.234 -15.608 -18.781 1.00 96.75 180 ARG A CA 1
ATOM 1453 C C . ARG A 1 180 ? 9.966 -16.735 -18.053 1.00 96.75 180 ARG A C 1
ATOM 1455 O O . ARG A 1 180 ? 11.043 -17.174 -18.454 1.00 96.75 180 ARG A O 1
ATOM 1462 N N . ASN A 1 181 ? 9.382 -17.202 -16.956 1.00 95.06 181 ASN A N 1
ATOM 1463 C CA . ASN A 1 181 ? 9.967 -18.192 -16.062 1.00 95.06 181 ASN A CA 1
ATOM 1464 C C . ASN A 1 181 ? 11.334 -17.754 -15.488 1.00 95.06 181 ASN A C 1
ATOM 1466 O O . ASN A 1 181 ? 12.189 -18.584 -15.158 1.00 95.06 181 ASN A O 1
ATOM 1470 N N . SER A 1 182 ? 11.535 -16.445 -15.312 1.00 96.06 182 SER A N 1
ATOM 1471 C CA . SER A 1 182 ? 12.715 -15.860 -14.671 1.00 96.06 182 SER A CA 1
ATOM 1472 C C . SER A 1 182 ? 12.331 -14.981 -13.479 1.00 96.06 182 SER A C 1
ATOM 1474 O O . SER A 1 182 ? 11.157 -14.717 -13.220 1.00 96.06 182 SER A O 1
ATOM 1476 N N . ALA A 1 183 ? 13.320 -14.602 -12.678 1.00 97.56 183 ALA A N 1
ATOM 1477 C CA . ALA A 1 183 ? 13.134 -13.654 -11.592 1.00 97.56 183 ALA A CA 1
ATOM 1478 C C . ALA A 1 183 ? 14.078 -12.476 -11.770 1.00 97.56 183 ALA A C 1
ATOM 1480 O O . ALA A 1 183 ? 15.210 -12.642 -12.229 1.00 97.56 183 ALA A O 1
ATOM 1481 N N . GLU A 1 184 ? 13.628 -11.302 -11.358 1.00 98.25 184 GLU A N 1
ATOM 1482 C CA . GLU A 1 184 ? 14.426 -10.086 -11.411 1.00 98.25 184 GLU A CA 1
ATOM 1483 C C . GLU A 1 184 ? 14.389 -9.365 -10.067 1.00 98.25 184 GLU A C 1
ATOM 1485 O O . GLU A 1 184 ? 13.443 -9.488 -9.283 1.00 98.25 184 GLU A O 1
ATOM 1490 N N . ARG A 1 185 ? 15.461 -8.621 -9.798 1.00 98.75 185 ARG A N 1
ATOM 1491 C CA . ARG A 1 185 ? 15.526 -7.666 -8.701 1.00 98.75 185 ARG A CA 1
ATOM 1492 C C . ARG A 1 185 ? 15.393 -6.288 -9.301 1.00 98.75 185 ARG A C 1
ATOM 1494 O O . ARG A 1 185 ? 16.212 -5.918 -10.139 1.00 98.75 185 ARG A O 1
ATOM 1501 N N . TRP A 1 186 ? 14.423 -5.513 -8.857 1.00 98.75 186 TRP A N 1
ATOM 1502 C CA . TRP A 1 186 ? 14.337 -4.116 -9.258 1.00 98.75 186 TRP A CA 1
ATOM 1503 C C . TRP A 1 186 ? 14.655 -3.225 -8.067 1.00 98.75 186 TRP A C 1
ATOM 1505 O O . TRP A 1 186 ? 14.352 -3.546 -6.917 1.00 98.75 186 TRP A O 1
ATOM 1515 N N . ILE A 1 187 ? 15.340 -2.128 -8.356 1.00 98.75 187 ILE A N 1
ATOM 1516 C CA . ILE A 1 187 ? 15.678 -1.095 -7.393 1.00 98.75 187 ILE A CA 1
ATOM 1517 C C . ILE A 1 187 ? 14.941 0.164 -7.822 1.00 98.75 187 ILE A C 1
ATOM 1519 O O . ILE A 1 187 ? 15.220 0.701 -8.893 1.00 98.75 187 ILE A O 1
ATOM 1523 N N . LEU A 1 188 ? 14.012 0.613 -6.988 1.00 98.75 188 LEU A N 1
ATOM 1524 C CA . LEU A 1 188 ? 13.273 1.854 -7.184 1.00 98.75 188 LEU A CA 1
ATOM 1525 C C . LEU A 1 188 ? 13.974 2.958 -6.389 1.00 98.75 188 LEU A C 1
ATOM 1527 O O . LEU A 1 188 ? 14.276 2.768 -5.210 1.00 98.75 188 LEU A O 1
ATOM 1531 N N . GLU A 1 189 ? 14.259 4.088 -7.029 1.00 98.00 189 GLU A N 1
ATOM 1532 C CA . GLU A 1 189 ? 15.020 5.204 -6.457 1.00 98.00 189 GLU A CA 1
ATOM 1533 C C . GLU A 1 189 ? 14.249 6.517 -6.629 1.00 98.00 189 GLU A C 1
ATOM 1535 O O . GLU A 1 189 ? 13.785 6.826 -7.725 1.00 98.00 189 GLU A O 1
ATOM 1540 N N . ASN A 1 190 ? 14.127 7.307 -5.563 1.00 95.81 190 ASN A N 1
ATOM 1541 C CA . ASN A 1 190 ? 13.632 8.682 -5.626 1.00 95.81 190 ASN A CA 1
ATOM 1542 C C . ASN A 1 190 ? 14.693 9.624 -5.065 1.00 95.81 190 ASN A C 1
ATOM 1544 O O . ASN A 1 190 ? 14.802 9.793 -3.854 1.00 95.81 190 ASN A O 1
ATOM 1548 N N . ASN A 1 191 ? 15.439 10.279 -5.952 1.00 83.81 191 ASN A N 1
ATOM 1549 C CA . ASN A 1 191 ? 16.547 11.161 -5.575 1.00 83.81 191 ASN A CA 1
ATOM 1550 C C . ASN A 1 191 ? 16.146 12.647 -5.553 1.00 83.81 191 ASN A C 1
ATOM 1552 O O . ASN A 1 191 ? 16.996 13.510 -5.355 1.00 83.81 191 ASN A O 1
ATOM 1556 N N . SER A 1 192 ? 14.873 12.967 -5.821 1.00 68.44 192 SER A N 1
ATOM 1557 C CA . SER A 1 192 ? 14.455 14.334 -6.166 1.00 68.44 192 SER A CA 1
ATOM 1558 C C . SER A 1 192 ? 14.040 15.203 -4.974 1.00 68.44 192 SER A C 1
ATOM 1560 O O . SER A 1 192 ? 13.765 16.385 -5.166 1.00 68.44 192 SER A O 1
ATOM 1562 N N . GLY A 1 193 ? 13.986 14.649 -3.753 1.00 69.38 193 GLY A N 1
ATOM 1563 C CA . GLY A 1 193 ? 13.751 15.348 -2.475 1.00 69.38 193 GLY A CA 1
ATOM 1564 C C . GLY A 1 193 ? 12.436 16.135 -2.334 1.00 69.38 193 GLY A C 1
ATOM 1565 O O . GLY A 1 193 ? 12.083 16.533 -1.229 1.00 69.38 193 GLY A O 1
ATOM 1566 N N . GLY A 1 194 ? 11.703 16.370 -3.421 1.00 84.25 194 GLY A N 1
ATOM 1567 C CA . GLY A 1 194 ? 10.551 17.262 -3.450 1.00 84.25 194 GLY A CA 1
ATOM 1568 C C . GLY A 1 194 ? 9.210 16.548 -3.469 1.00 84.25 194 GLY A C 1
ATOM 1569 O O . GLY A 1 194 ? 8.206 17.198 -3.196 1.00 84.25 194 GLY A O 1
ATOM 1570 N N . TRP A 1 195 ? 9.178 1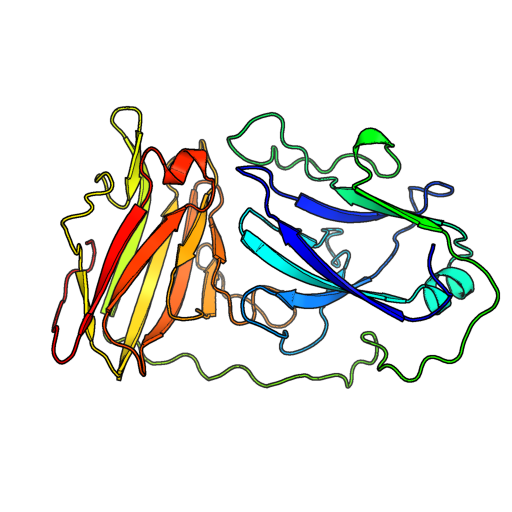5.253 -3.794 1.00 93.06 195 TRP A N 1
ATOM 1571 C CA . TRP A 1 195 ? 7.948 14.490 -4.016 1.00 93.06 195 TRP A CA 1
ATOM 1572 C C . TRP A 1 195 ? 8.092 13.061 -3.509 1.00 93.06 195 TRP A C 1
ATOM 1574 O O . TRP A 1 195 ? 9.208 12.567 -3.350 1.00 93.06 195 TRP A O 1
ATOM 1584 N N . GLN A 1 196 ? 6.966 12.414 -3.230 1.00 95.75 196 GLN A N 1
ATOM 1585 C CA . GLN A 1 196 ? 6.905 10.985 -2.943 1.00 95.75 196 GLN A CA 1
ATOM 1586 C C . GLN A 1 196 ? 6.021 10.285 -3.965 1.00 95.75 196 GLN A C 1
ATOM 1588 O O . GLN A 1 196 ? 5.088 10.879 -4.506 1.00 95.75 196 GLN A O 1
ATOM 1593 N N . HIS A 1 197 ? 6.320 9.016 -4.219 1.00 97.50 197 HIS A N 1
ATOM 1594 C CA . HIS A 1 197 ? 5.756 8.288 -5.346 1.00 97.50 197 HIS A CA 1
ATOM 1595 C C . HIS A 1 197 ? 5.232 6.925 -4.879 1.00 97.50 197 HIS A C 1
ATOM 1597 O O . HIS A 1 197 ? 6.042 6.079 -4.507 1.00 97.50 197 HIS A O 1
ATOM 1603 N N . PRO A 1 198 ? 3.912 6.672 -4.859 1.00 97.81 198 PRO A N 1
ATOM 1604 C CA . PRO A 1 198 ? 3.413 5.303 -4.800 1.00 97.81 198 PRO A CA 1
ATOM 1605 C C . PRO A 1 198 ? 3.712 4.661 -6.154 1.00 97.81 198 PRO A C 1
ATOM 1607 O O . PRO A 1 198 ? 3.215 5.138 -7.165 1.00 97.81 198 PRO A O 1
ATOM 1610 N N . ILE A 1 199 ? 4.594 3.670 -6.207 1.00 98.62 199 ILE A N 1
ATOM 1611 C CA . ILE A 1 199 ? 4.983 3.007 -7.454 1.00 98.62 199 ILE A CA 1
ATOM 1612 C C . ILE A 1 199 ? 4.163 1.742 -7.607 1.00 98.62 199 ILE A C 1
ATOM 1614 O O . ILE A 1 199 ? 4.266 0.864 -6.753 1.00 98.62 199 ILE A O 1
ATOM 1618 N N . HIS A 1 200 ? 3.390 1.658 -8.685 1.00 98.75 200 HIS A N 1
ATOM 1619 C CA . HIS A 1 200 ? 2.642 0.473 -9.070 1.00 98.75 200 HIS A CA 1
ATOM 1620 C C . HIS A 1 200 ? 3.362 -0.275 -10.193 1.00 98.75 200 HIS A C 1
ATOM 1622 O O . HIS A 1 200 ? 3.817 0.327 -11.169 1.00 98.75 200 HIS A O 1
ATOM 1628 N N . ILE A 1 201 ? 3.469 -1.594 -10.042 1.00 98.62 201 ILE A N 1
ATOM 1629 C CA . ILE A 1 201 ? 4.016 -2.502 -11.051 1.00 98.62 201 ILE A CA 1
ATOM 1630 C C . ILE A 1 201 ? 2.908 -3.486 -11.412 1.00 98.62 201 ILE A C 1
ATOM 1632 O O . ILE A 1 201 ? 2.403 -4.191 -10.542 1.00 98.62 201 ILE A O 1
ATOM 1636 N N . HIS A 1 202 ? 2.522 -3.529 -12.686 1.00 98.44 202 HIS A N 1
ATOM 1637 C CA . HIS A 1 202 ? 1.504 -4.468 -13.149 1.00 98.44 202 HIS A CA 1
ATOM 1638 C C . HIS A 1 202 ? 2.031 -5.916 -13.194 1.00 98.44 202 HIS A C 1
ATOM 1640 O O . HIS A 1 202 ? 3.232 -6.172 -13.109 1.00 98.44 202 HIS A O 1
ATOM 1646 N N . LEU A 1 203 ? 1.106 -6.859 -13.403 1.00 96.94 203 LEU A N 1
ATOM 1647 C CA . LEU A 1 203 ? 1.307 -8.307 -13.550 1.00 96.94 203 LEU A CA 1
ATOM 1648 C C . LEU A 1 203 ? 1.674 -9.067 -12.267 1.00 96.94 203 LEU A C 1
ATOM 1650 O O . LEU A 1 203 ? 0.887 -9.905 -11.833 1.00 96.94 203 LEU A O 1
ATOM 1654 N N . GLU A 1 204 ? 2.859 -8.843 -11.702 1.00 95.19 204 GLU A N 1
ATOM 1655 C CA . GLU A 1 204 ? 3.356 -9.632 -10.566 1.00 95.19 204 GLU A CA 1
ATOM 1656 C C . GLU A 1 204 ? 3.273 -8.853 -9.253 1.00 95.19 204 GLU A C 1
ATOM 1658 O O . GLU A 1 204 ? 3.610 -7.673 -9.180 1.00 95.19 204 GLU A O 1
ATOM 1663 N N . GLU A 1 205 ? 2.936 -9.556 -8.174 1.00 96.56 205 GLU A N 1
ATOM 1664 C CA . GLU A 1 205 ? 3.218 -9.059 -6.831 1.00 96.56 205 GLU A CA 1
ATOM 1665 C C . GLU A 1 205 ? 4.720 -9.220 -6.528 1.00 96.56 205 GLU A C 1
ATOM 1667 O O . GLU A 1 205 ? 5.343 -10.250 -6.815 1.00 96.56 205 GLU A O 1
ATOM 1672 N N . PHE A 1 206 ? 5.308 -8.231 -5.866 1.00 97.69 206 PHE A N 1
ATOM 1673 C CA . PHE A 1 206 ? 6.695 -8.233 -5.427 1.00 97.69 206 PHE A CA 1
ATOM 1674 C C . PHE A 1 206 ? 6.835 -8.445 -3.924 1.00 97.69 206 PHE A C 1
ATOM 1676 O O . PHE A 1 206 ? 5.956 -8.126 -3.127 1.00 97.69 206 PHE A O 1
ATOM 1683 N N . GLN A 1 207 ? 8.006 -8.935 -3.520 1.00 97.94 207 GLN A N 1
ATOM 1684 C CA . GLN A 1 207 ? 8.445 -8.890 -2.127 1.00 97.94 207 GLN A CA 1
ATOM 1685 C C . GLN A 1 207 ? 9.468 -7.774 -1.948 1.00 97.94 207 GLN A C 1
ATOM 1687 O O . GLN A 1 207 ? 10.491 -7.747 -2.641 1.00 97.94 207 GLN A O 1
ATOM 1692 N N . ILE A 1 208 ? 9.234 -6.893 -0.975 1.00 98.00 208 ILE A N 1
ATOM 1693 C CA . ILE A 1 208 ? 10.208 -5.873 -0.588 1.00 98.00 208 ILE A CA 1
ATOM 1694 C C . ILE A 1 208 ? 11.318 -6.551 0.226 1.00 98.00 208 ILE A C 1
ATOM 1696 O O . ILE A 1 208 ? 11.086 -7.239 1.223 1.00 98.00 208 ILE A O 1
ATOM 1700 N N . VAL A 1 209 ? 12.556 -6.398 -0.236 1.00 98.00 209 VAL A N 1
ATOM 1701 C CA . VAL A 1 209 ? 13.745 -6.993 0.379 1.00 98.00 209 VAL A CA 1
ATOM 1702 C C . VAL A 1 209 ? 14.406 -6.005 1.319 1.00 98.00 209 VAL A C 1
ATOM 1704 O O . VAL A 1 209 ? 14.661 -6.345 2.478 1.00 98.00 209 VAL A O 1
ATOM 1707 N N . ARG A 1 210 ? 14.690 -4.800 0.815 1.00 98.25 210 ARG A N 1
ATOM 1708 C CA . ARG A 1 210 ? 15.328 -3.731 1.579 1.00 98.25 210 ARG A CA 1
ATOM 1709 C C . ARG A 1 210 ? 14.690 -2.383 1.309 1.00 98.25 210 ARG A C 1
ATOM 1711 O O . ARG A 1 210 ? 14.358 -2.076 0.170 1.00 98.25 210 ARG A O 1
ATOM 1718 N N . ARG A 1 211 ? 14.661 -1.552 2.343 1.00 97.31 211 ARG A N 1
ATOM 1719 C CA . ARG A 1 211 ? 14.363 -0.122 2.274 1.00 97.31 211 ARG A CA 1
ATOM 1720 C C . ARG A 1 211 ? 15.577 0.617 2.835 1.00 97.31 211 ARG A C 1
ATOM 1722 O O . ARG A 1 211 ? 16.033 0.314 3.933 1.00 97.31 211 ARG A O 1
ATOM 1729 N N . ASN A 1 212 ? 16.197 1.484 2.036 1.00 96.38 212 ASN A N 1
ATOM 1730 C CA . ASN A 1 212 ? 17.444 2.191 2.373 1.00 96.38 212 ASN A CA 1
ATOM 1731 C C . ASN A 1 212 ? 18.573 1.278 2.892 1.00 96.38 212 ASN A C 1
ATOM 1733 O O . ASN A 1 212 ? 19.311 1.618 3.811 1.00 96.38 212 ASN A O 1
ATOM 1737 N N . GLY A 1 213 ? 18.707 0.088 2.299 1.00 96.62 213 GLY A N 1
ATOM 1738 C CA . GLY A 1 213 ? 19.721 -0.900 2.687 1.00 96.62 213 GLY A CA 1
ATOM 1739 C C . GLY A 1 213 ? 19.361 -1.750 3.914 1.00 96.62 213 GLY A C 1
ATOM 1740 O O . GLY A 1 213 ? 20.023 -2.761 4.158 1.00 96.62 213 GLY A O 1
ATOM 1741 N N . GLN A 1 214 ? 18.294 -1.415 4.642 1.00 97.38 214 GLN A N 1
ATOM 1742 C CA . GLN A 1 214 ? 17.813 -2.183 5.789 1.00 97.38 214 GLN A CA 1
ATOM 1743 C C . GLN A 1 214 ? 16.841 -3.273 5.347 1.00 97.38 214 GLN A C 1
ATOM 1745 O O . GLN A 1 214 ? 15.970 -3.032 4.516 1.00 97.38 214 GLN A O 1
ATOM 1750 N N . LEU A 1 215 ? 17.001 -4.482 5.890 1.00 97.25 215 LEU A N 1
ATOM 1751 C CA . LEU A 1 215 ? 16.105 -5.604 5.609 1.00 97.25 215 LEU A CA 1
ATOM 1752 C C . LEU A 1 215 ? 14.737 -5.375 6.249 1.00 97.25 215 LEU A C 1
ATOM 1754 O O . LEU A 1 215 ? 14.667 -5.084 7.443 1.00 97.25 215 LEU A O 1
ATOM 1758 N N . ILE A 1 216 ? 13.675 -5.607 5.476 1.00 96.12 216 ILE A N 1
ATOM 1759 C CA . ILE A 1 216 ? 12.312 -5.665 6.012 1.00 96.12 216 ILE A CA 1
ATOM 1760 C C . ILE A 1 216 ? 12.193 -6.867 6.952 1.00 96.12 216 ILE A C 1
ATOM 1762 O O . ILE A 1 216 ? 12.591 -7.982 6.594 1.00 96.12 216 ILE A O 1
ATOM 1766 N N . GLN A 1 217 ? 11.674 -6.627 8.155 1.00 94.12 217 GLN A N 1
ATOM 1767 C CA . GLN A 1 217 ? 11.600 -7.610 9.234 1.00 94.12 217 GLN A CA 1
ATOM 1768 C C . GLN A 1 217 ? 10.195 -8.212 9.359 1.00 94.12 217 GLN A C 1
ATOM 1770 O O . GLN A 1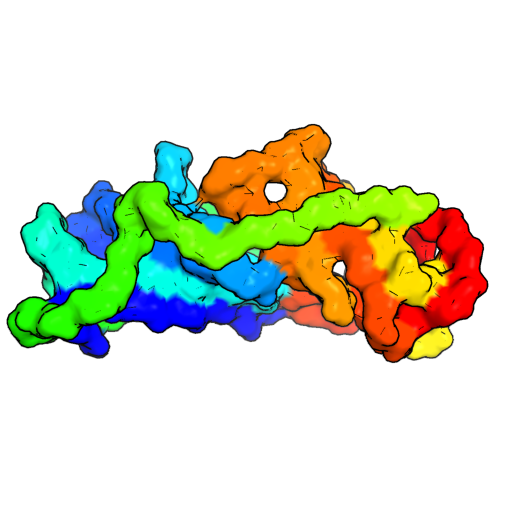 217 ? 9.212 -7.514 9.105 1.00 94.12 217 GLN A O 1
ATOM 1775 N N . PRO A 1 218 ? 10.069 -9.475 9.807 1.00 92.62 218 PRO A N 1
ATOM 1776 C CA . PRO A 1 218 ? 8.780 -10.040 10.191 1.00 92.62 218 PRO A CA 1
ATOM 1777 C C . PRO A 1 218 ? 8.034 -9.150 11.193 1.00 92.62 218 PRO A C 1
ATOM 1779 O O . PRO A 1 218 ? 8.637 -8.600 12.113 1.00 92.62 218 PRO A O 1
ATOM 1782 N N . GLY A 1 219 ? 6.716 -9.039 11.029 1.00 90.69 219 GLY A N 1
ATOM 1783 C CA . GLY A 1 219 ? 5.865 -8.160 11.839 1.00 90.69 219 GLY A CA 1
ATOM 1784 C C . GLY A 1 219 ? 5.637 -6.773 11.231 1.00 90.69 219 GLY A C 1
ATOM 1785 O O . GLY A 1 219 ? 4.761 -6.056 11.707 1.00 90.69 219 GLY A O 1
ATOM 1786 N N . ASP A 1 220 ? 6.357 -6.419 10.165 1.00 93.69 220 ASP A N 1
ATOM 1787 C CA . ASP A 1 220 ? 6.032 -5.278 9.306 1.00 93.69 220 ASP A CA 1
ATOM 1788 C C . ASP A 1 220 ? 4.956 -5.669 8.272 1.00 93.69 220 ASP A C 1
ATOM 1790 O O . ASP A 1 220 ? 4.953 -6.791 7.760 1.00 93.69 220 ASP A O 1
ATOM 1794 N N . VAL A 1 221 ? 4.060 -4.741 7.924 1.00 95.69 221 VAL A N 1
ATOM 1795 C CA . VAL A 1 221 ? 3.082 -4.920 6.835 1.00 95.69 221 VAL A CA 1
ATOM 1796 C C . VAL A 1 221 ? 3.788 -5.092 5.487 1.00 95.69 221 VAL A C 1
ATOM 1798 O O . VAL A 1 221 ? 3.278 -5.796 4.619 1.00 95.69 221 VAL A O 1
ATOM 1801 N N . GLU A 1 222 ? 4.975 -4.510 5.311 1.00 95.62 222 GLU A N 1
ATOM 1802 C CA . GLU A 1 222 ? 5.817 -4.680 4.123 1.00 95.62 222 GLU A CA 1
ATOM 1803 C C . GLU A 1 222 ? 6.534 -6.038 4.077 1.00 95.62 222 GLU A C 1
ATOM 1805 O O . GLU A 1 222 ? 7.060 -6.413 3.026 1.00 95.62 222 GLU A O 1
ATOM 1810 N N . PHE A 1 223 ? 6.541 -6.814 5.172 1.00 95.81 223 PHE A N 1
ATOM 1811 C CA . PHE A 1 223 ? 6.997 -8.209 5.162 1.00 95.81 223 PHE A CA 1
ATOM 1812 C C . PHE A 1 223 ? 5.906 -9.112 4.575 1.00 95.81 223 PHE A C 1
ATOM 1814 O O . PHE A 1 223 ? 5.276 -9.930 5.249 1.00 95.81 223 PHE A O 1
ATOM 1821 N N . SER A 1 224 ? 5.639 -8.908 3.294 1.00 95.88 224 SER A N 1
ATOM 1822 C CA . SER A 1 224 ? 4.523 -9.499 2.566 1.00 95.88 224 SER A CA 1
ATOM 1823 C C . SER A 1 224 ? 4.781 -9.440 1.058 1.00 95.88 224 SER A C 1
ATOM 1825 O O . SER A 1 224 ? 5.884 -9.111 0.607 1.00 95.88 224 SER A O 1
ATOM 1827 N N . ARG A 1 225 ? 3.769 -9.813 0.276 1.00 96.69 225 ARG A N 1
ATOM 1828 C CA . ARG A 1 225 ? 3.693 -9.479 -1.146 1.00 96.69 225 ARG A CA 1
ATOM 1829 C C . ARG A 1 225 ? 2.932 -8.162 -1.298 1.00 96.69 225 ARG A C 1
ATOM 1831 O O . ARG A 1 225 ? 2.041 -7.904 -0.497 1.00 96.69 225 ARG A O 1
ATOM 1838 N N . LYS A 1 226 ? 3.287 -7.354 -2.295 1.00 97.94 226 LYS A N 1
ATOM 1839 C CA . LYS A 1 226 ? 2.670 -6.057 -2.623 1.00 97.94 226 LYS A CA 1
ATOM 1840 C C . LYS A 1 226 ? 2.706 -5.826 -4.134 1.00 97.94 226 LYS A C 1
ATOM 1842 O O . LYS A 1 226 ? 3.509 -6.453 -4.814 1.00 97.94 226 LYS A O 1
ATOM 1847 N N . ASP A 1 227 ? 1.869 -4.937 -4.646 1.00 98.50 227 ASP A N 1
ATOM 1848 C CA . ASP A 1 227 ? 1.913 -4.461 -6.039 1.00 98.50 227 ASP A CA 1
ATOM 1849 C C . ASP A 1 227 ? 2.055 -2.932 -6.140 1.00 98.50 227 ASP A C 1
ATOM 1851 O O . ASP A 1 227 ? 2.362 -2.404 -7.212 1.00 9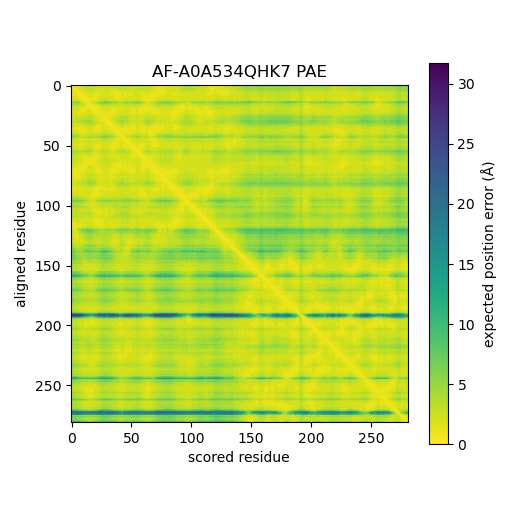8.50 227 ASP A O 1
ATOM 1855 N N . VAL A 1 228 ? 1.914 -2.222 -5.016 1.00 98.56 228 VAL A N 1
ATOM 1856 C CA . VAL A 1 228 ? 2.194 -0.794 -4.881 1.00 98.56 228 VAL A CA 1
ATOM 1857 C C . VAL A 1 228 ? 3.165 -0.575 -3.728 1.00 98.56 228 VAL A C 1
ATOM 1859 O O . VAL A 1 228 ? 3.041 -1.181 -2.668 1.00 98.56 228 VAL A O 1
ATOM 1862 N N . VAL A 1 229 ? 4.154 0.299 -3.906 1.00 98.00 229 VAL A N 1
ATOM 1863 C CA . VAL A 1 229 ? 5.063 0.683 -2.821 1.00 98.00 229 VAL A CA 1
ATOM 1864 C C . VAL A 1 229 ? 5.315 2.180 -2.794 1.00 98.00 229 VAL A C 1
ATOM 1866 O O . VAL A 1 229 ? 5.701 2.791 -3.787 1.00 98.00 229 VAL A O 1
ATOM 1869 N N . ARG A 1 230 ? 5.141 2.788 -1.619 1.00 96.62 230 ARG A N 1
ATOM 1870 C CA . ARG A 1 230 ? 5.486 4.192 -1.403 1.00 96.62 230 ARG A CA 1
ATOM 1871 C C . ARG A 1 230 ? 6.999 4.386 -1.350 1.00 96.62 230 ARG A C 1
ATOM 1873 O O . ARG A 1 230 ? 7.655 3.946 -0.402 1.00 96.62 230 ARG A O 1
ATOM 1880 N N . LEU A 1 231 ? 7.495 5.134 -2.326 1.00 96.94 231 LEU A N 1
ATOM 1881 C CA . LEU A 1 231 ? 8.857 5.625 -2.440 1.00 96.94 231 LEU A CA 1
ATOM 1882 C C . LEU A 1 231 ? 8.948 7.052 -1.871 1.00 96.94 231 LEU A C 1
ATOM 1884 O O . LEU A 1 231 ? 8.451 8.024 -2.448 1.00 96.94 231 LEU A O 1
ATOM 1888 N N . GLN A 1 232 ? 9.537 7.159 -0.686 1.00 95.75 232 GLN A N 1
ATOM 1889 C CA . GLN A 1 232 ? 9.720 8.379 0.091 1.00 95.75 232 GLN A CA 1
ATOM 1890 C C . GLN A 1 232 ? 10.854 9.249 -0.468 1.00 95.75 232 GLN A C 1
ATOM 1892 O O . GLN A 1 232 ? 11.472 8.930 -1.483 1.00 95.75 232 GLN A O 1
ATOM 1897 N N . PHE A 1 233 ? 11.118 10.381 0.186 1.00 94.69 233 PHE A N 1
ATOM 1898 C CA . PHE A 1 233 ? 12.216 11.265 -0.194 1.00 94.69 233 PHE A CA 1
ATOM 1899 C C . PHE A 1 233 ? 13.565 10.568 -0.033 1.00 94.69 233 PHE A C 1
ATOM 1901 O O . PHE A 1 233 ? 13.837 10.005 1.027 1.00 94.69 233 PHE A O 1
ATOM 1908 N N . ASN A 1 234 ? 14.427 10.685 -1.047 1.00 93.50 234 ASN A N 1
ATOM 1909 C CA . ASN A 1 234 ? 15.796 10.157 -1.023 1.00 93.50 234 ASN A CA 1
ATOM 1910 C C . ASN A 1 234 ? 15.835 8.662 -0.688 1.00 93.50 234 ASN A C 1
ATOM 1912 O O . ASN A 1 234 ? 16.742 8.185 -0.006 1.00 93.50 234 ASN A O 1
ATOM 1916 N N . GLU A 1 235 ? 14.808 7.938 -1.128 1.00 96.06 235 GLU A N 1
ATOM 1917 C CA . GLU A 1 235 ? 14.613 6.548 -0.773 1.00 96.06 235 GLU A CA 1
ATOM 1918 C C . GLU A 1 235 ? 15.042 5.614 -1.896 1.00 96.06 235 GLU A C 1
ATOM 1920 O O . GLU A 1 235 ? 14.849 5.886 -3.084 1.00 96.06 235 GLU A O 1
ATOM 1925 N N . LYS A 1 236 ? 15.590 4.472 -1.482 1.00 97.75 236 LYS A N 1
ATOM 1926 C CA . LYS A 1 236 ? 15.882 3.331 -2.336 1.00 97.75 236 LYS A CA 1
ATOM 1927 C C . LYS A 1 236 ? 15.177 2.088 -1.808 1.00 97.75 236 LYS A C 1
ATOM 1929 O O . LYS A 1 236 ? 15.424 1.676 -0.671 1.00 97.75 236 LYS A O 1
ATOM 1934 N N . ILE A 1 237 ? 14.380 1.445 -2.654 1.00 98.56 237 ILE A N 1
ATOM 1935 C CA . ILE A 1 237 ? 13.677 0.197 -2.342 1.00 98.56 237 ILE A CA 1
ATOM 1936 C C . ILE A 1 237 ? 14.193 -0.911 -3.251 1.00 98.56 237 ILE A C 1
ATOM 1938 O O . ILE A 1 237 ? 14.213 -0.766 -4.468 1.00 98.56 237 ILE A O 1
ATOM 1942 N N . GLU A 1 238 ? 14.612 -2.025 -2.657 1.00 98.69 238 GLU A N 1
ATOM 1943 C CA . GLU A 1 238 ? 14.984 -3.245 -3.370 1.00 98.69 238 GLU A CA 1
ATOM 1944 C C . GLU A 1 238 ? 13.831 -4.238 -3.280 1.00 98.69 238 GLU A C 1
ATOM 1946 O O . GLU A 1 238 ? 13.448 -4.638 -2.178 1.00 98.69 238 GLU A O 1
ATOM 1951 N N . LEU A 1 239 ? 13.318 -4.675 -4.426 1.00 98.25 239 LEU A N 1
ATOM 1952 C CA . LEU A 1 239 ? 12.232 -5.644 -4.522 1.00 98.25 239 LEU A CA 1
ATOM 1953 C C . LEU A 1 239 ? 12.608 -6.816 -5.432 1.00 98.25 239 LEU A C 1
ATOM 1955 O O . LEU A 1 239 ? 13.530 -6.718 -6.246 1.00 98.25 239 LEU A O 1
ATOM 1959 N N . VAL A 1 240 ? 11.922 -7.945 -5.266 1.00 98.50 240 VAL A N 1
ATOM 1960 C CA . VAL A 1 240 ? 12.091 -9.138 -6.108 1.00 98.50 240 VAL A CA 1
ATOM 1961 C C . VAL A 1 240 ? 10.748 -9.635 -6.623 1.00 98.50 240 VAL A C 1
ATOM 1963 O O . VAL A 1 240 ? 9.770 -9.669 -5.876 1.00 98.50 240 VAL A O 1
ATOM 1966 N N . MET A 1 241 ? 10.732 -10.051 -7.889 1.00 97.56 241 MET A N 1
ATOM 1967 C CA . MET A 1 241 ? 9.564 -10.605 -8.580 1.00 97.56 241 MET A CA 1
ATOM 1968 C C . MET A 1 241 ? 9.935 -11.876 -9.336 1.00 97.56 241 MET A C 1
ATOM 1970 O O . MET A 1 241 ? 11.085 -12.058 -9.749 1.00 97.56 241 MET A O 1
ATOM 1974 N N . ARG A 1 242 ? 8.950 -12.758 -9.523 1.00 96.81 242 ARG A N 1
ATOM 1975 C CA . ARG A 1 242 ? 9.068 -13.991 -10.306 1.00 96.81 242 ARG A CA 1
ATOM 1976 C C . ARG A 1 242 ? 8.013 -13.970 -11.403 1.00 96.81 242 ARG A C 1
ATOM 1978 O O . ARG A 1 242 ? 6.860 -14.213 -11.096 1.00 96.81 242 ARG A O 1
ATOM 1985 N N . PHE A 1 243 ? 8.432 -13.789 -12.648 1.00 96.38 243 PHE A N 1
ATOM 1986 C CA . PHE A 1 243 ? 7.546 -13.717 -13.808 1.00 96.38 243 PHE A CA 1
ATOM 1987 C C . PHE A 1 243 ? 7.333 -15.120 -14.365 1.00 96.38 243 PHE A C 1
ATOM 1989 O O . PHE A 1 243 ? 8.231 -15.669 -15.007 1.00 96.38 243 PHE A O 1
ATOM 1996 N N . ARG A 1 244 ? 6.199 -15.755 -14.053 1.00 93.19 244 ARG A N 1
ATOM 1997 C CA . ARG A 1 244 ? 5.990 -17.188 -14.358 1.00 93.19 244 ARG A CA 1
ATOM 1998 C C . ARG A 1 244 ? 5.236 -17.417 -15.660 1.00 93.19 244 ARG A C 1
ATOM 2000 O O . ARG A 1 244 ? 5.704 -18.177 -16.507 1.00 93.19 244 ARG A O 1
ATOM 2007 N N . ASP A 1 245 ? 4.095 -16.752 -15.801 1.00 88.12 245 ASP A N 1
ATOM 2008 C CA . ASP A 1 245 ? 2.991 -17.331 -16.567 1.00 88.12 245 ASP A CA 1
ATOM 2009 C C . ASP A 1 245 ? 2.653 -16.526 -17.822 1.00 88.12 245 ASP A C 1
ATOM 2011 O O . ASP A 1 245 ? 2.735 -17.054 -18.935 1.00 88.12 245 ASP A O 1
ATOM 2015 N N . PHE A 1 246 ? 2.304 -15.249 -17.656 1.00 95.62 246 PHE A N 1
ATOM 2016 C CA . PHE A 1 246 ? 1.690 -14.458 -18.719 1.00 95.62 246 PHE A CA 1
ATOM 2017 C C . PHE A 1 246 ? 2.711 -13.611 -19.471 1.00 95.62 246 PHE A C 1
ATOM 2019 O O . PHE A 1 246 ? 3.498 -12.875 -18.880 1.00 95.62 246 PHE A O 1
ATOM 2026 N N . ARG A 1 247 ? 2.680 -13.738 -20.800 1.00 96.50 247 ARG A N 1
ATOM 2027 C CA . ARG A 1 247 ? 3.337 -12.801 -21.712 1.00 96.50 247 ARG A CA 1
ATOM 2028 C C . ARG A 1 247 ? 2.444 -11.590 -21.928 1.00 96.50 247 ARG A C 1
ATOM 2030 O O . ARG A 1 247 ? 1.223 -11.704 -21.823 1.00 96.50 247 ARG A O 1
ATOM 2037 N N . GLY A 1 248 ? 3.055 -10.489 -22.331 1.00 96.62 248 GLY A N 1
ATOM 2038 C CA . GLY A 1 248 ? 2.343 -9.276 -22.702 1.00 96.62 248 GLY A CA 1
ATOM 2039 C C . GLY A 1 248 ? 3.118 -8.031 -22.328 1.00 96.62 248 GLY A C 1
ATOM 2040 O O . GLY A 1 248 ? 4.183 -8.119 -21.713 1.00 96.62 248 GLY A O 1
ATOM 2041 N N . ASP A 1 249 ? 2.537 -6.900 -22.698 1.00 97.44 249 ASP A N 1
ATOM 2042 C CA . ASP A 1 249 ? 3.047 -5.577 -22.383 1.00 97.44 249 ASP A CA 1
ATOM 2043 C C . ASP A 1 249 ? 2.337 -5.072 -21.128 1.00 97.44 249 ASP A C 1
ATOM 2045 O O . ASP A 1 249 ? 1.118 -5.199 -20.977 1.00 97.44 249 ASP A O 1
ATOM 2049 N N . TYR A 1 250 ? 3.110 -4.522 -20.204 1.00 98.31 250 TYR A N 1
ATOM 2050 C CA . TYR A 1 250 ? 2.652 -4.115 -18.889 1.00 98.31 250 TYR A CA 1
ATOM 2051 C C . TYR A 1 250 ? 3.233 -2.747 -18.546 1.00 98.31 250 TYR A C 1
ATOM 2053 O O . TYR A 1 250 ? 4.397 -2.471 -18.852 1.00 98.31 250 TYR A O 1
ATOM 2061 N N . PRO A 1 251 ? 2.464 -1.881 -17.876 1.00 98.31 251 PRO A N 1
ATOM 2062 C CA . PRO A 1 251 ? 3.000 -0.635 -17.377 1.00 98.31 251 PRO A CA 1
ATOM 2063 C C . PRO A 1 251 ? 3.682 -0.809 -16.013 1.00 98.31 251 PRO A C 1
ATOM 2065 O O . PRO A 1 251 ? 3.430 -1.736 -15.235 1.00 98.31 251 PRO A O 1
ATOM 2068 N N . MET A 1 252 ? 4.566 0.132 -15.715 1.00 98.56 252 MET A N 1
ATOM 2069 C CA . MET A 1 252 ? 4.989 0.474 -14.362 1.00 98.56 252 MET A CA 1
ATOM 2070 C C . MET A 1 252 ? 4.958 1.993 -14.253 1.00 98.56 252 MET A C 1
ATOM 2072 O O . MET A 1 252 ? 5.487 2.684 -15.126 1.00 98.56 252 MET A O 1
ATOM 2076 N N . HIS A 1 253 ? 4.366 2.518 -13.186 1.00 98.62 253 HIS A N 1
ATOM 2077 C CA . HIS A 1 253 ? 4.159 3.956 -13.054 1.00 98.62 253 HIS A CA 1
ATOM 2078 C C . HIS A 1 253 ? 4.084 4.412 -11.602 1.00 98.62 253 HIS A C 1
ATOM 2080 O O . HIS A 1 253 ? 3.922 3.623 -10.670 1.00 98.62 253 HIS A O 1
ATOM 2086 N N . CYS A 1 254 ? 4.210 5.722 -11.405 1.00 97.88 254 CYS A N 1
ATOM 2087 C CA . CYS A 1 254 ? 3.760 6.338 -10.169 1.00 97.88 254 CYS A CA 1
ATOM 2088 C C . CYS A 1 254 ? 2.237 6.462 -10.198 1.00 97.88 254 CYS A C 1
ATOM 2090 O O . CYS A 1 254 ? 1.698 7.033 -11.131 1.00 97.88 254 CYS A O 1
ATOM 2092 N N . HIS A 1 255 ? 1.567 5.992 -9.152 1.00 97.81 255 HIS A N 1
ATOM 2093 C CA . HIS A 1 255 ? 0.115 6.006 -9.024 1.00 97.81 255 HIS A CA 1
ATOM 2094 C C . HIS A 1 255 ? -0.433 7.318 -8.432 1.00 97.81 255 HIS A C 1
ATOM 2096 O O . HIS A 1 255 ? -1.630 7.452 -8.201 1.00 97.81 255 HIS A O 1
ATOM 2102 N N . ASN A 1 256 ? 0.419 8.323 -8.183 1.00 97.12 256 ASN A N 1
ATOM 2103 C CA . ASN A 1 256 ? -0.085 9.691 -8.077 1.00 97.12 256 ASN A CA 1
ATOM 2104 C C . ASN A 1 256 ? -0.539 10.090 -9.482 1.00 97.12 256 ASN A C 1
ATOM 2106 O O . ASN A 1 256 ? 0.306 10.251 -10.360 1.00 97.12 256 ASN A O 1
ATOM 2110 N N . THR A 1 257 ? -1.843 10.249 -9.687 1.00 94.94 257 THR A N 1
ATOM 2111 C CA . THR A 1 257 ? -2.433 10.347 -11.030 1.00 94.94 257 THR A CA 1
ATOM 2112 C C . THR A 1 257 ? -1.945 11.581 -11.787 1.00 94.94 257 THR A C 1
ATOM 2114 O O . THR A 1 257 ? -1.798 11.560 -13.001 1.00 94.94 257 THR A O 1
ATOM 2117 N N . ILE A 1 258 ? -1.584 12.654 -11.075 1.00 94.38 258 ILE A N 1
ATOM 2118 C CA . ILE A 1 258 ? -0.984 13.841 -11.697 1.00 94.38 258 ILE A CA 1
ATOM 2119 C C . ILE A 1 258 ? 0.431 13.542 -12.198 1.00 94.38 258 ILE A C 1
ATOM 2121 O O . ILE A 1 258 ? 0.851 14.077 -13.225 1.00 94.38 258 ILE A O 1
ATOM 2125 N N . HIS A 1 259 ? 1.179 12.714 -11.465 1.00 96.38 259 HIS A N 1
ATOM 2126 C CA . HIS A 1 259 ? 2.501 12.277 -11.898 1.00 96.38 259 HIS A CA 1
ATOM 2127 C C . HIS A 1 259 ? 2.397 11.311 -13.075 1.00 96.38 259 HIS A C 1
ATOM 2129 O O . HIS A 1 259 ? 3.129 11.480 -14.046 1.00 96.38 259 HIS A O 1
ATOM 2135 N N . GLU A 1 260 ? 1.481 10.347 -12.985 1.00 97.50 260 GLU A N 1
ATOM 2136 C CA . GLU A 1 260 ? 1.161 9.357 -14.015 1.00 97.50 260 GLU A CA 1
ATOM 2137 C C . GLU A 1 260 ? 0.869 10.007 -15.367 1.00 97.50 260 GLU A C 1
ATOM 2139 O O . GLU A 1 260 ? 1.561 9.707 -16.336 1.00 97.50 260 GLU A O 1
ATOM 2144 N N . ASP A 1 261 ? -0.061 10.966 -15.400 1.00 96.31 261 ASP A N 1
ATOM 2145 C CA . ASP A 1 261 ? -0.528 11.614 -16.631 1.00 96.31 261 ASP A CA 1
ATOM 2146 C C . ASP A 1 261 ? 0.512 12.561 -17.265 1.00 96.31 261 ASP A C 1
ATOM 2148 O O . ASP A 1 261 ? 0.361 12.966 -18.417 1.00 96.31 261 ASP A O 1
ATOM 2152 N N . HIS A 1 262 ? 1.568 12.957 -16.533 1.00 93.94 262 HIS A N 1
ATOM 2153 C CA . HIS A 1 262 ? 2.501 14.006 -16.981 1.00 93.94 262 HIS A CA 1
ATOM 2154 C C . HIS A 1 262 ? 4.005 13.735 -16.739 1.00 93.94 262 HIS A C 1
ATOM 2156 O O . HIS A 1 262 ? 4.724 14.635 -16.295 1.00 93.94 262 HIS A O 1
ATOM 2162 N N . ALA A 1 263 ? 4.597 12.570 -16.997 1.00 94.75 263 ALA A N 1
ATOM 2163 C CA . ALA A 1 263 ? 4.086 11.339 -17.593 1.00 94.75 263 ALA A CA 1
ATOM 2164 C C . ALA A 1 263 ? 4.912 10.167 -17.020 1.00 94.75 263 ALA A C 1
ATOM 2166 O O . ALA A 1 263 ? 5.735 9.564 -17.714 1.00 94.75 263 ALA A O 1
ATOM 2167 N N . MET A 1 264 ? 4.802 9.942 -15.702 1.00 97.56 264 MET A N 1
ATOM 2168 C CA . MET A 1 264 ? 5.671 9.063 -14.901 1.00 97.56 264 MET A CA 1
ATOM 2169 C C . MET A 1 264 ? 5.318 7.584 -15.060 1.00 97.56 264 MET A C 1
ATOM 2171 O O . MET A 1 264 ? 4.993 6.894 -14.090 1.00 97.56 264 MET A O 1
ATOM 2175 N N . MET A 1 265 ? 5.402 7.103 -16.290 1.00 98.56 265 MET A N 1
ATOM 2176 C CA . MET A 1 265 ? 5.068 5.744 -16.674 1.00 98.56 265 MET A CA 1
ATOM 2177 C C . MET A 1 265 ? 6.094 5.217 -17.672 1.00 98.56 265 MET A C 1
ATOM 2179 O O . MET A 1 265 ? 6.775 5.972 -18.367 1.00 98.56 265 MET A O 1
ATOM 2183 N N . LEU A 1 266 ? 6.223 3.899 -17.713 1.00 98.50 266 LEU A N 1
ATOM 2184 C CA . LEU A 1 266 ? 6.864 3.188 -18.803 1.00 98.50 266 LEU A CA 1
ATOM 2185 C C . LEU A 1 266 ? 6.132 1.892 -19.119 1.00 98.50 266 LEU A C 1
ATOM 2187 O O . LEU A 1 266 ? 5.427 1.364 -18.258 1.00 98.50 266 LEU A O 1
ATOM 2191 N N . LEU A 1 267 ? 6.387 1.353 -20.311 1.00 98.56 267 LEU A N 1
ATOM 2192 C CA . LEU A 1 267 ? 6.013 -0.003 -20.692 1.00 98.56 267 LEU A CA 1
ATOM 2193 C C . LEU A 1 267 ? 7.216 -0.944 -20.652 1.00 98.56 267 LEU A C 1
ATOM 2195 O O . LEU A 1 267 ? 8.353 -0.576 -20.966 1.00 98.56 267 LEU A O 1
ATOM 2199 N N . TRP A 1 268 ? 6.935 -2.182 -20.280 1.00 98.31 268 TRP A N 1
ATOM 2200 C CA . TRP A 1 268 ? 7.851 -3.312 -20.308 1.00 98.31 268 TRP A CA 1
ATOM 2201 C C . TRP A 1 268 ? 7.084 -4.558 -20.740 1.00 98.31 268 TRP A C 1
ATOM 2203 O O . TRP A 1 268 ? 5.864 -4.595 -20.618 1.00 98.31 268 TRP A O 1
ATOM 2213 N N . ALA A 1 269 ? 7.771 -5.580 -21.247 1.00 98.00 269 ALA A N 1
ATOM 2214 C CA . ALA A 1 269 ? 7.089 -6.776 -21.741 1.00 98.00 269 ALA A CA 1
ATOM 2215 C C . ALA A 1 269 ? 7.647 -8.069 -21.154 1.00 98.00 269 ALA A C 1
ATOM 2217 O O . ALA A 1 269 ? 8.857 -8.213 -20.985 1.00 98.00 269 ALA A O 1
ATOM 2218 N N . VAL A 1 270 ? 6.779 -9.050 -20.906 1.00 98.12 270 VAL A N 1
ATOM 2219 C CA . VAL A 1 270 ? 7.194 -10.436 -20.649 1.00 98.12 270 VAL A CA 1
ATOM 2220 C C . VAL A 1 270 ? 7.208 -11.208 -21.961 1.00 98.12 270 VAL A C 1
ATOM 2222 O O . VAL A 1 270 ? 6.183 -11.321 -22.634 1.00 98.12 270 VAL A O 1
ATOM 2225 N N . GLN A 1 271 ? 8.357 -11.792 -22.300 1.00 96.31 271 GLN A N 1
ATOM 2226 C CA . GLN A 1 271 ? 8.556 -12.574 -23.522 1.00 96.31 271 GLN A CA 1
ATOM 2227 C C . GLN A 1 271 ? 9.321 -13.872 -23.232 1.00 96.31 271 GLN A C 1
ATOM 2229 O O . GLN A 1 271 ? 9.960 -14.022 -22.187 1.00 96.31 271 GLN A O 1
ATOM 2234 N N . ASP A 1 272 ? 9.258 -14.823 -24.161 1.00 93.81 272 ASP A N 1
ATOM 2235 C CA . ASP A 1 272 ? 10.177 -15.963 -24.151 1.00 93.81 272 ASP A CA 1
ATOM 2236 C C . ASP A 1 272 ? 11.536 -15.498 -24.693 1.00 93.81 272 ASP A C 1
ATOM 2238 O O . ASP A 1 272 ? 11.583 -14.751 -25.665 1.00 93.81 272 ASP A O 1
ATOM 2242 N N . ASP A 1 273 ? 12.627 -15.919 -24.051 1.00 80.56 273 ASP A N 1
ATOM 2243 C CA . ASP A 1 273 ? 14.008 -15.706 -24.516 1.00 80.56 273 ASP A CA 1
ATOM 2244 C C . ASP A 1 273 ? 14.421 -14.248 -24.806 1.00 80.56 273 ASP A C 1
ATOM 2246 O O . ASP A 1 273 ? 15.353 -13.999 -25.570 1.00 80.56 273 ASP A O 1
ATOM 2250 N N . ALA A 1 274 ? 13.786 -13.283 -24.136 1.00 79.44 274 ALA A N 1
ATOM 2251 C CA . ALA A 1 274 ? 14.057 -11.849 -24.270 1.00 79.44 274 ALA A CA 1
ATOM 2252 C C . ALA A 1 274 ? 15.549 -11.474 -24.104 1.00 79.44 274 ALA A C 1
ATOM 2254 O O . ALA A 1 274 ? 16.035 -10.551 -24.751 1.00 79.44 274 ALA A O 1
ATOM 2255 N N . ASN A 1 275 ? 16.281 -12.191 -23.238 1.00 84.19 275 ASN A N 1
ATOM 2256 C CA . ASN A 1 275 ? 17.724 -12.073 -22.958 1.00 84.19 275 ASN A CA 1
ATOM 2257 C C . ASN A 1 275 ? 18.229 -10.639 -22.719 1.00 84.19 275 ASN A C 1
ATOM 2259 O O . ASN A 1 275 ? 19.421 -10.346 -22.825 1.00 84.19 275 ASN A O 1
ATOM 2263 N N . ASP A 1 276 ? 17.321 -9.754 -22.324 1.00 95.88 276 ASP A N 1
ATOM 2264 C CA . ASP A 1 276 ? 17.593 -8.356 -22.056 1.00 95.88 276 ASP A CA 1
ATOM 2265 C C . ASP A 1 276 ? 18.447 -8.221 -20.790 1.00 95.88 276 ASP A C 1
ATOM 2267 O O . ASP A 1 276 ? 18.073 -8.681 -19.701 1.00 95.88 276 ASP A O 1
ATOM 2271 N N . ASN A 1 277 ? 19.606 -7.582 -20.958 1.00 95.69 277 ASN A N 1
ATOM 2272 C CA . ASN A 1 277 ? 20.586 -7.320 -19.907 1.00 95.69 277 ASN A CA 1
ATOM 2273 C C . ASN A 1 277 ? 20.692 -5.829 -19.538 1.00 95.69 277 ASN A C 1
ATOM 2275 O O . ASN A 1 277 ? 21.665 -5.405 -18.909 1.00 95.69 277 ASN A O 1
ATOM 2279 N N . ASN A 1 278 ? 19.703 -5.017 -19.914 1.00 96.06 278 ASN A N 1
ATOM 2280 C CA . ASN A 1 278 ? 19.686 -3.594 -19.620 1.00 96.06 278 ASN A CA 1
ATOM 2281 C C . ASN A 1 278 ? 19.421 -3.337 -18.127 1.00 96.06 278 ASN A C 1
ATOM 2283 O O . ASN A 1 278 ? 18.305 -3.441 -17.622 1.00 96.06 278 ASN A O 1
ATOM 2287 N N . THR A 1 279 ? 20.458 -2.954 -17.389 1.00 97.19 279 THR A N 1
ATOM 2288 C CA . THR A 1 279 ? 20.328 -2.669 -15.951 1.00 97.19 279 THR A CA 1
ATOM 2289 C C . THR A 1 279 ? 19.682 -1.310 -15.648 1.00 97.19 279 THR A C 1
ATOM 2291 O O . THR A 1 279 ? 19.357 -1.047 -14.488 1.00 97.19 279 THR A O 1
ATOM 2294 N N . ARG A 1 280 ? 19.503 -0.437 -16.652 1.00 96.44 280 ARG A N 1
ATOM 2295 C CA . ARG A 1 280 ? 18.954 0.926 -16.524 1.00 96.44 280 ARG A CA 1
ATOM 2296 C C . ARG A 1 280 ? 18.088 1.293 -17.744 1.00 96.44 280 ARG A C 1
ATOM 2298 O O . ARG A 1 280 ? 18.474 2.180 -18.506 1.00 96.44 280 ARG A O 1
ATOM 2305 N N . PRO A 1 281 ? 16.973 0.581 -17.955 1.00 92.62 281 PRO A N 1
ATOM 2306 C CA . PRO A 1 281 ? 16.096 0.815 -19.098 1.00 92.62 281 PRO A CA 1
ATOM 2307 C C . PRO A 1 281 ? 15.349 2.140 -19.035 1.00 92.62 281 PRO A C 1
ATOM 2309 O O . PRO A 1 281 ? 15.205 2.716 -17.937 1.00 92.62 281 PRO A O 1
#

Foldseek 3Di:
DDEQFKDKDKDAQQDQQDKFFKAKAQLVCRVDGAKKWWQAKQQGGDQAIFMPPDPVNTGDIDTHGMITMIMHRNNCCCVVVVGQKIFTFGQFDDDDRFDTPPDGHRGNDPVRGPDMDGHDDDHDDYPDDDSPPPPDGDDDADDFDDAPAEAEWEFEDDPNATETLRDFEDPVDAPAEDAAQGKYKYKYFYAHQGHKFFKFWPDWWKQWQDKQNHGDDPSDNSRGTHRTDIGDHGIIIIIMTGRYDDWDKTKIAGSSNRNVVSPGMYIHTYDHPRVDHHRYD